Protein AF-0000000072803291 (afdb_homodimer)

pLDDT: mean 77.71, std 17.32, range [33.84, 97.25]

Foldseek 3Di:
DPPPPCPVPDLQFAEEEEAAQDPVVVVVVQVVCVPDPRNHDYHYDQAPVVVVCLCVCHDVNVVHDHGSYYHHDPVRPHCDPQNVLVVCCVPPVVDAAEAEDAPVPPPPVVVRPPSDHPYYYYDDPDPVVVVVVVCVVVVPD/DPPPPPPVPDLQFAEEEEAAQDPVVVVVVQVVCVPDPRNHDYHYDQAPVVVVCLCVCHDVNVVHDHGSYYHHDPVRPHCDPQNVLVVCCVVPVVDAAEAEDAPVPPPPPVVRPPSDRPYYYYDDPDPVVVVVVVCVVVVPD

InterPro domains:
  IPR001789 Signal transduction response regulator, receiver domain [PF00072] (17-134)
  IPR001789 Signal transduction response regulator, receiver domain [PS50110] (15-138)
  IPR001789 Signal transduction response regulator, receiver domain [SM00448] (14-137)
  IPR011006 CheY-like superfamily [SSF52172] (16-138)
  IPR052893 Two-component system response regulator [PTHR44520] (15-137)

Radius of gyration: 22.89 Å; Cα contacts (8 Å, |Δi|>4): 476; chains: 2; bounding box: 35×66×84 Å

Organism: NCBI:txid2691917

Solvent-accessible surface area (backbone atoms only — not comparable to full-atom values): 15539 Å² total; per-residue (Å²): 132,80,72,74,7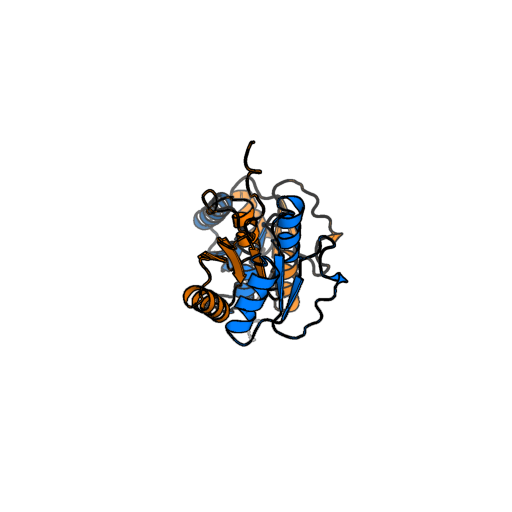7,78,75,72,59,33,54,68,57,43,30,33,33,34,32,45,61,51,66,67,60,47,50,49,53,45,51,38,41,71,73,41,92,56,76,44,46,75,46,77,30,61,38,32,44,51,43,39,28,35,71,64,29,38,80,95,20,53,83,49,69,75,49,48,30,34,42,34,37,68,77,40,79,46,24,26,59,54,44,30,47,45,50,38,48,73,74,38,59,82,42,45,31,35,34,31,25,86,52,91,55,73,70,50,66,84,71,42,48,86,62,66,62,70,38,80,40,62,53,58,92,46,62,65,49,52,52,49,53,53,39,67,75,29,45,64,110,132,82,73,72,78,77,74,70,60,34,53,67,55,43,30,34,34,35,32,44,60,52,66,67,59,47,50,50,53,47,51,38,41,70,72,42,93,57,76,43,48,75,46,77,30,61,37,31,44,52,43,38,28,35,71,64,30,35,82,96,20,53,84,49,69,75,48,50,32,32,43,33,36,67,76,40,80,46,25,25,60,55,44,30,47,48,50,38,48,72,74,38,60,83,42,45,31,34,35,32,25,80,56,90,57,75,69,51,66,83,70,42,53,84,67,64,60,70,37,79,40,61,53,59,93,48,59,64,48,53,54,50,54,53,39,66,75,26,44,63,111

Structure (mmCIF, N/CA/C/O backbone):
data_AF-0000000072803291-model_v1
#
loop_
_entity.id
_entity.type
_entity.pdbx_description
1 polymer 'Response regulator'
#
loop_
_atom_site.group_PDB
_atom_site.id
_atom_site.type_symbol
_atom_site.label_atom_id
_atom_site.label_alt_id
_atom_site.label_comp_id
_atom_site.label_asym_id
_atom_site.label_entity_id
_atom_site.label_seq_id
_atom_site.pdbx_PDB_ins_code
_atom_site.Cartn_x
_atom_site.Cartn_y
_atom_site.Cartn_z
_atom_site.occupancy
_atom_site.B_iso_or_equiv
_atom_site.auth_seq_id
_atom_site.auth_comp_id
_atom_site.auth_asym_id
_atom_site.auth_atom_id
_atom_site.pdbx_PDB_model_num
ATOM 1 N N . MET A 1 1 ? -1.029 -32.25 -43.656 1 33.84 1 MET A N 1
ATOM 2 C CA . MET A 1 1 ? -1.705 -32.594 -42.406 1 33.84 1 MET A CA 1
ATOM 3 C C . MET A 1 1 ? -1.19 -31.75 -41.25 1 33.84 1 MET A C 1
ATOM 5 O O . MET A 1 1 ? -0.04 -31.891 -40.844 1 33.84 1 MET A O 1
ATOM 9 N N . GLU A 1 2 ? -1.422 -30.453 -41.094 1 38.41 2 GLU A N 1
ATOM 10 C CA . GLU A 1 2 ? -0.805 -29.453 -40.25 1 38.41 2 GLU A CA 1
ATOM 11 C C . GLU A 1 2 ? -0.959 -29.812 -38.781 1 38.41 2 GLU A C 1
ATOM 13 O O . GLU A 1 2 ? -2.049 -30.188 -38.312 1 38.41 2 GLU A O 1
ATOM 18 N N . THR A 1 3 ? 0.094 -30.391 -38.125 1 38.56 3 THR A N 1
ATOM 19 C CA . THR A 1 3 ? 0.126 -30.812 -36.75 1 38.56 3 THR A CA 1
ATOM 20 C C . THR A 1 3 ? -0.49 -29.75 -35.844 1 38.56 3 THR A C 1
ATOM 22 O O . THR A 1 3 ? -0.177 -28.562 -35.969 1 38.56 3 THR A O 1
ATOM 25 N N . PRO A 1 4 ? -1.715 -30 -35.375 1 40.59 4 PRO A N 1
ATOM 26 C CA . PRO A 1 4 ? -2.314 -29.016 -34.469 1 40.59 4 PRO A CA 1
ATOM 27 C C . PRO A 1 4 ? -1.303 -28.422 -33.5 1 40.59 4 PRO A C 1
ATOM 29 O O . PRO A 1 4 ? -0.378 -29.109 -33.062 1 40.59 4 PRO A O 1
ATOM 32 N N . ASN A 1 5 ? -0.771 -27.312 -33.688 1 39.78 5 ASN A N 1
ATOM 33 C CA . ASN A 1 5 ? 0.098 -26.547 -32.781 1 39.78 5 ASN A CA 1
ATOM 34 C C . ASN A 1 5 ? -0.232 -26.812 -31.328 1 39.78 5 ASN A C 1
ATOM 36 O O . ASN A 1 5 ? -1.343 -26.516 -30.875 1 39.78 5 ASN A O 1
ATOM 40 N N . SER A 1 6 ? 0.274 -27.938 -30.734 1 37.94 6 SER A N 1
ATOM 41 C CA . SER A 1 6 ? 0.127 -28.531 -29.406 1 37.94 6 SER A CA 1
ATOM 42 C C . SER A 1 6 ? 0.095 -27.469 -28.312 1 37.94 6 SER A C 1
ATOM 44 O O . SER A 1 6 ? 1.143 -26.969 -27.891 1 37.94 6 SER A O 1
ATOM 46 N N . LEU A 1 7 ? -0.549 -26.438 -28.344 1 41.25 7 LEU A N 1
ATOM 47 C CA . LEU A 1 7 ? -0.966 -25.406 -27.406 1 41.25 7 LEU A CA 1
ATOM 48 C C . LEU A 1 7 ? -1.109 -25.953 -26 1 41.25 7 LEU A C 1
ATOM 50 O O . LEU A 1 7 ? -1.571 -25.266 -25.094 1 41.25 7 LEU A O 1
ATOM 54 N N . ASP A 1 8 ? -1.262 -27.234 -25.828 1 42.72 8 ASP A N 1
ATOM 55 C CA . ASP A 1 8 ? -1.577 -28 -24.625 1 42.72 8 ASP A CA 1
ATOM 56 C C . ASP A 1 8 ? -0.465 -27.875 -23.594 1 42.72 8 ASP A C 1
ATOM 58 O O . ASP A 1 8 ? -0.338 -28.719 -22.703 1 42.72 8 ASP A O 1
ATOM 62 N N . SER A 1 9 ? 0.627 -27.266 -23.906 1 46.31 9 SER A N 1
ATOM 63 C CA . SER A 1 9 ? 1.75 -27.312 -22.969 1 46.31 9 SER A CA 1
ATOM 64 C C . SER A 1 9 ? 1.331 -26.844 -21.578 1 46.31 9 SER A C 1
ATOM 66 O O . SER A 1 9 ? 0.577 -25.891 -21.438 1 46.31 9 SER A O 1
ATOM 68 N N . PRO A 1 10 ? 1.426 -27.75 -20.641 1 52.47 10 PRO A N 1
ATOM 69 C CA . PRO A 1 10 ? 1.093 -27.391 -19.266 1 52.47 10 PRO A CA 1
ATOM 70 C C . PRO A 1 10 ? 1.495 -25.969 -18.891 1 52.47 10 PRO A C 1
ATOM 72 O O . PRO A 1 10 ? 2.461 -25.438 -19.438 1 52.47 10 PRO A O 1
ATOM 75 N N . ARG A 1 11 ? 0.553 -25.078 -18.828 1 60.84 11 ARG A N 1
ATOM 76 C CA . ARG A 1 11 ? 0.865 -23.703 -18.469 1 60.84 11 ARG A CA 1
ATOM 77 C C . ARG A 1 11 ? 1.966 -23.641 -17.406 1 60.84 11 ARG A C 1
ATOM 79 O O . ARG A 1 11 ? 1.794 -24.156 -16.297 1 60.84 11 ARG A O 1
ATOM 86 N N . GLU A 1 12 ? 3.18 -23.75 -17.891 1 79.44 12 GLU A N 1
ATOM 87 C CA . GLU A 1 12 ? 4.324 -23.641 -17 1 79.44 12 GLU A CA 1
ATOM 88 C C . GLU A 1 12 ? 4.375 -22.266 -16.328 1 79.44 12 GLU A C 1
ATOM 90 O O . GLU A 1 12 ? 4.051 -21.266 -16.953 1 79.44 12 GLU A O 1
ATOM 95 N N . VAL A 1 13 ? 4.383 -22.406 -15.008 1 88.62 13 VAL A N 1
ATOM 96 C CA . VAL A 1 13 ? 4.566 -21.156 -14.266 1 88.62 13 VAL A CA 1
ATOM 97 C C . VAL A 1 13 ? 6.023 -20.719 -14.359 1 88.62 13 VAL A C 1
ATOM 99 O O . VAL A 1 13 ? 6.895 -21.281 -13.688 1 88.62 13 VAL A O 1
ATOM 102 N N . ASN A 1 14 ? 6.285 -19.812 -15.312 1 92.06 14 ASN A N 1
ATOM 103 C CA . ASN A 1 14 ? 7.637 -19.281 -15.461 1 92.06 14 ASN A CA 1
ATOM 104 C C . ASN A 1 14 ? 7.852 -18.047 -14.602 1 92.06 14 ASN A C 1
ATOM 106 O O . ASN A 1 14 ? 8.945 -17.828 -14.07 1 92.06 14 ASN A O 1
ATOM 110 N N . ASP A 1 15 ? 6.852 -17.25 -14.508 1 95.56 15 ASP A N 1
ATOM 111 C CA . ASP A 1 15 ? 6.918 -16.016 -13.727 1 95.56 15 ASP A CA 1
ATOM 112 C C . ASP A 1 15 ? 5.828 -15.977 -12.664 1 95.56 15 ASP A C 1
ATOM 114 O O . ASP A 1 15 ? 4.637 -15.969 -12.977 1 95.56 15 ASP A O 1
ATOM 118 N N . LEU A 1 16 ? 6.266 -15.992 -11.453 1 95.88 16 LEU A N 1
ATOM 119 C CA . LEU A 1 16 ? 5.363 -15.938 -10.305 1 95.88 16 LEU A CA 1
ATOM 120 C C . LEU A 1 16 ? 5.473 -14.594 -9.594 1 95.88 16 LEU A C 1
ATOM 122 O O . LEU A 1 16 ? 6.559 -14.195 -9.172 1 95.88 16 LEU A O 1
ATOM 126 N N . LEU A 1 17 ? 4.332 -13.906 -9.555 1 95.81 17 LEU A N 1
ATOM 127 C CA . LEU A 1 17 ? 4.293 -12.672 -8.781 1 95.81 17 LEU A CA 1
ATOM 128 C C . LEU A 1 17 ? 3.848 -12.938 -7.348 1 95.81 17 LEU A C 1
ATOM 130 O O . LEU A 1 17 ? 2.785 -13.523 -7.125 1 95.81 17 LEU A O 1
ATOM 134 N N . LEU A 1 18 ? 4.723 -12.617 -6.426 1 95.81 18 LEU A N 1
ATOM 135 C CA . LEU A 1 18 ? 4.445 -12.758 -5.004 1 95.81 18 LEU A CA 1
ATOM 136 C C . LEU A 1 18 ? 4.18 -11.398 -4.363 1 95.81 18 LEU A C 1
ATOM 138 O O . LEU A 1 18 ? 5.078 -10.555 -4.285 1 95.81 18 LEU A O 1
ATOM 142 N N . VAL A 1 19 ? 2.922 -11.156 -3.951 1 90.25 19 VAL A N 1
ATOM 143 C CA . VAL A 1 19 ? 2.561 -9.938 -3.23 1 90.25 19 VAL A CA 1
ATOM 144 C C . VAL A 1 19 ? 2.51 -10.227 -1.731 1 90.25 19 VAL A C 1
ATOM 146 O O . VAL A 1 19 ? 1.538 -10.797 -1.235 1 90.25 19 VAL A O 1
ATOM 149 N N . GLU A 1 20 ? 3.6 -9.852 -1.089 1 88.06 20 GLU A N 1
ATOM 150 C CA . GLU A 1 20 ? 3.893 -10.234 0.289 1 88.06 20 GLU A CA 1
ATOM 151 C C . GLU A 1 20 ? 4.82 -9.219 0.956 1 88.06 20 GLU A C 1
ATOM 153 O O . GLU A 1 20 ? 5.797 -8.773 0.353 1 88.06 20 GLU A O 1
ATOM 158 N N . ASP A 1 21 ? 4.406 -8.766 2.188 1 82.31 21 ASP A N 1
ATOM 159 C CA . ASP A 1 21 ? 5.211 -7.711 2.789 1 82.31 21 ASP A CA 1
ATOM 160 C C . ASP A 1 21 ? 6.102 -8.266 3.902 1 82.31 21 ASP A C 1
ATOM 162 O O . ASP A 1 21 ? 7.02 -7.586 4.363 1 82.31 21 ASP A O 1
ATOM 166 N N . ASN A 1 22 ? 5.898 -9.5 4.379 1 84.19 22 ASN A N 1
ATOM 167 C CA . ASN A 1 22 ? 6.766 -10.102 5.383 1 84.19 22 ASN A CA 1
ATOM 168 C C . ASN A 1 22 ? 8.039 -10.656 4.762 1 84.19 22 ASN A C 1
ATOM 170 O O . ASN A 1 22 ? 7.996 -11.625 3.998 1 84.19 22 ASN A O 1
ATOM 174 N N . PRO A 1 23 ? 9.203 -10.039 5.117 1 89.94 23 PRO A N 1
ATOM 175 C CA . PRO A 1 23 ? 10.453 -10.461 4.48 1 89.94 23 PRO A CA 1
ATOM 176 C C . PRO A 1 23 ? 10.758 -11.938 4.703 1 89.94 23 PRO A C 1
ATOM 178 O O . PRO A 1 23 ? 11.328 -12.594 3.828 1 89.94 23 PRO A O 1
ATOM 181 N N . ALA A 1 24 ? 10.406 -12.398 5.828 1 92 24 ALA A N 1
ATOM 182 C CA . ALA A 1 24 ? 10.656 -13.805 6.105 1 92 24 ALA A CA 1
ATOM 183 C C . ALA A 1 24 ? 9.82 -14.703 5.199 1 92 24 ALA A C 1
ATOM 185 O O . ALA A 1 24 ? 10.312 -15.719 4.699 1 92 24 ALA A O 1
ATOM 186 N N . ASP A 1 25 ? 8.586 -14.359 5.02 1 91.69 25 ASP A N 1
ATOM 187 C CA . ASP A 1 25 ? 7.711 -15.117 4.137 1 91.69 25 ASP A CA 1
ATOM 188 C C . ASP A 1 25 ? 8.195 -15.047 2.691 1 91.69 25 ASP A C 1
ATOM 190 O O . ASP A 1 25 ? 8.156 -16.047 1.97 1 91.69 25 ASP A O 1
ATOM 194 N N . ILE A 1 26 ? 8.656 -13.883 2.273 1 94.62 26 ILE A N 1
ATOM 195 C CA . ILE A 1 26 ? 9.172 -13.695 0.922 1 94.62 26 ILE A CA 1
ATOM 196 C C . ILE A 1 26 ? 10.359 -14.617 0.689 1 94.62 26 ILE A C 1
ATOM 198 O O . ILE A 1 26 ? 10.391 -15.367 -0.292 1 94.62 26 ILE A O 1
ATOM 202 N N . ARG A 1 27 ? 11.266 -14.547 1.575 1 95.12 27 ARG A N 1
ATOM 203 C CA . ARG A 1 27 ? 12.461 -15.375 1.459 1 95.12 27 ARG A CA 1
ATOM 204 C C . ARG A 1 27 ? 12.102 -16.859 1.423 1 95.12 27 ARG A C 1
ATOM 206 O O . ARG A 1 27 ? 12.688 -17.625 0.652 1 95.12 27 ARG A O 1
ATOM 213 N N . PHE A 1 28 ? 11.156 -17.219 2.258 1 95 28 PHE A N 1
ATOM 214 C CA . PHE A 1 28 ? 10.727 -18.609 2.332 1 95 28 PHE A CA 1
ATOM 215 C C . PHE A 1 28 ? 10.188 -19.078 0.986 1 95 28 PHE A C 1
ATOM 217 O O . PHE A 1 28 ? 10.57 -20.141 0.493 1 95 28 PHE A O 1
ATOM 224 N N . VAL A 1 29 ? 9.375 -18.312 0.358 1 95.69 29 VAL A N 1
ATOM 225 C CA . VAL A 1 29 ? 8.781 -18.672 -0.923 1 95.69 29 VAL A CA 1
ATOM 226 C C . VAL A 1 29 ? 9.852 -18.688 -2.008 1 95.69 29 VAL A C 1
ATOM 228 O O . VAL A 1 29 ? 9.922 -19.625 -2.805 1 95.69 29 VAL A O 1
ATOM 231 N N . GLU A 1 30 ? 10.68 -17.703 -2.031 1 96.31 30 GLU A N 1
ATOM 232 C CA . GLU A 1 30 ? 11.742 -17.625 -3.033 1 96.31 30 GLU A CA 1
ATOM 233 C C . GLU A 1 30 ? 12.672 -18.828 -2.943 1 96.31 30 GLU A C 1
ATOM 235 O O . GLU A 1 30 ? 13 -19.453 -3.959 1 96.31 30 GLU A O 1
ATOM 240 N N . GLU A 1 31 ? 13.094 -19.156 -1.74 1 95.62 31 GLU A N 1
ATOM 241 C CA . GLU A 1 31 ? 13.984 -20.297 -1.53 1 95.62 31 GLU A CA 1
ATOM 242 C C . GLU A 1 31 ? 13.305 -21.594 -1.926 1 95.62 31 GLU A C 1
ATOM 244 O O . GLU A 1 31 ? 13.938 -22.484 -2.496 1 95.62 31 GLU A O 1
ATOM 249 N N . THR A 1 32 ? 12.062 -21.75 -1.522 1 95.19 32 THR A N 1
ATOM 250 C CA . THR A 1 32 ? 11.289 -22.938 -1.859 1 95.19 32 THR A CA 1
ATOM 251 C C . THR A 1 32 ? 11.273 -23.156 -3.369 1 95.19 32 THR A C 1
ATOM 253 O O . THR A 1 32 ? 11.555 -24.266 -3.84 1 95.19 32 THR A O 1
ATOM 256 N N . ILE A 1 33 ? 11.07 -22.172 -4.16 1 93.56 33 ILE A N 1
ATOM 257 C CA . ILE A 1 33 ? 10.961 -22.281 -5.609 1 93.56 33 ILE A CA 1
ATOM 258 C C . ILE A 1 33 ? 12.352 -22.5 -6.215 1 93.56 33 ILE A C 1
ATOM 260 O O . ILE A 1 33 ? 12.516 -23.328 -7.109 1 93.56 33 ILE A O 1
ATOM 264 N N . ASP A 1 34 ? 13.312 -21.766 -5.699 1 93.5 34 ASP A N 1
ATOM 265 C CA . ASP A 1 34 ? 14.68 -21.891 -6.191 1 93.5 34 ASP A CA 1
ATOM 266 C C . ASP A 1 34 ? 15.203 -23.328 -6.004 1 93.5 34 ASP A C 1
ATOM 268 O O . ASP A 1 34 ? 15.984 -23.812 -6.82 1 93.5 34 ASP A O 1
ATOM 272 N N . ASN A 1 35 ? 14.766 -23.938 -4.941 1 93.25 35 ASN A N 1
ATOM 273 C CA . ASN A 1 35 ? 15.258 -25.266 -4.605 1 93.25 35 ASN A CA 1
ATOM 274 C C . ASN A 1 35 ? 14.367 -26.359 -5.176 1 93.25 35 ASN A C 1
ATOM 276 O O . ASN A 1 35 ? 14.594 -27.547 -4.93 1 93.25 35 ASN A O 1
ATOM 280 N N . SER A 1 36 ? 13.375 -25.953 -5.844 1 90.62 36 SER A N 1
ATOM 281 C CA . SER A 1 36 ? 12.453 -26.922 -6.434 1 90.62 36 SER A CA 1
ATOM 282 C C . SER A 1 36 ? 12.812 -27.219 -7.887 1 90.62 36 SER A C 1
ATOM 284 O O . SER A 1 36 ? 13.789 -26.672 -8.406 1 90.62 36 SER A O 1
ATOM 286 N N . SER A 1 37 ? 12.078 -28.156 -8.5 1 86.94 37 SER A N 1
ATOM 287 C CA . SER A 1 37 ? 12.273 -28.516 -9.898 1 86.94 37 SER A CA 1
ATOM 288 C C . SER A 1 37 ? 11.516 -27.562 -10.82 1 86.94 37 SER A C 1
ATOM 290 O O . SER A 1 37 ? 11.523 -27.719 -12.039 1 86.94 37 SER A O 1
ATOM 292 N N . LEU A 1 38 ? 10.906 -26.609 -10.172 1 87.06 38 LEU A N 1
ATOM 293 C CA . LEU A 1 38 ? 10.172 -25.625 -10.961 1 87.06 38 LEU A CA 1
ATOM 294 C C . LEU A 1 38 ? 11.117 -24.609 -11.602 1 87.06 38 LEU A C 1
ATOM 296 O O . LEU A 1 38 ? 12.102 -24.203 -10.984 1 87.06 38 LEU A O 1
ATOM 300 N N . ASP A 1 39 ? 10.992 -24.406 -12.883 1 87.81 39 ASP A N 1
ATOM 301 C CA . ASP A 1 39 ? 11.727 -23.359 -13.578 1 87.81 39 ASP A CA 1
ATOM 302 C C . ASP A 1 39 ? 10.945 -22.047 -13.562 1 87.81 39 ASP A C 1
ATOM 304 O O . ASP A 1 39 ? 10.453 -21.594 -14.602 1 87.81 39 ASP A O 1
ATOM 308 N N . ALA A 1 40 ? 10.797 -21.531 -12.32 1 92.75 40 ALA A N 1
ATOM 309 C CA . ALA A 1 40 ? 9.992 -20.328 -12.156 1 92.75 40 ALA A CA 1
ATOM 310 C C . ALA A 1 40 ? 10.797 -19.219 -11.484 1 92.75 40 ALA A C 1
ATOM 312 O O . ALA A 1 40 ? 11.609 -19.484 -10.594 1 92.75 40 ALA A O 1
ATOM 313 N N . THR A 1 41 ? 10.672 -18.031 -11.945 1 95.44 41 THR A N 1
ATOM 314 C CA . THR A 1 41 ? 11.242 -16.844 -11.328 1 95.44 41 THR A CA 1
ATOM 315 C C . THR A 1 41 ? 10.211 -16.156 -10.445 1 95.44 41 THR A C 1
ATOM 317 O O . THR A 1 41 ? 9.086 -15.891 -10.883 1 95.44 41 THR A O 1
ATOM 320 N N . VAL A 1 42 ? 10.633 -15.914 -9.188 1 97.19 42 VAL A N 1
ATOM 321 C CA . VAL A 1 42 ? 9.734 -15.227 -8.266 1 97.19 42 VAL A CA 1
ATOM 322 C C . VAL A 1 42 ? 9.992 -13.727 -8.305 1 97.19 42 VAL A C 1
ATOM 324 O O . VAL A 1 42 ? 11.141 -13.281 -8.172 1 97.19 42 VAL A O 1
ATOM 327 N N . HIS A 1 43 ? 8.922 -13 -8.586 1 97.06 43 HIS A N 1
ATOM 328 C CA . HIS A 1 43 ? 8.93 -11.547 -8.508 1 97.06 43 HIS A CA 1
ATOM 329 C C . HIS A 1 43 ? 8.156 -11.062 -7.281 1 97.06 43 HIS A C 1
ATOM 331 O O . HIS A 1 43 ? 6.922 -11.117 -7.262 1 97.06 43 HIS A O 1
ATOM 337 N N . SER A 1 44 ? 8.891 -10.586 -6.293 1 96 44 SER A N 1
ATOM 338 C CA . SER A 1 44 ? 8.25 -10.227 -5.035 1 96 44 SER A CA 1
ATOM 339 C C . SER A 1 44 ? 8.023 -8.719 -4.938 1 96 44 SER A C 1
ATOM 341 O O . SER A 1 44 ? 8.906 -7.934 -5.305 1 96 44 SER A O 1
ATOM 343 N N . VAL A 1 45 ? 6.805 -8.352 -4.551 1 88.25 45 VAL A N 1
ATOM 344 C CA . VAL A 1 45 ? 6.48 -6.973 -4.211 1 88.25 45 VAL A CA 1
ATOM 345 C C . VAL A 1 45 ? 5.852 -6.914 -2.822 1 88.25 45 VAL A C 1
ATOM 347 O O . VAL A 1 45 ? 5.203 -7.867 -2.385 1 88.25 45 VAL A O 1
ATOM 350 N N . SER A 1 46 ? 5.953 -5.758 -2.172 1 84.12 46 SER A N 1
ATOM 351 C CA . SER A 1 46 ? 5.598 -5.727 -0.757 1 84.12 46 S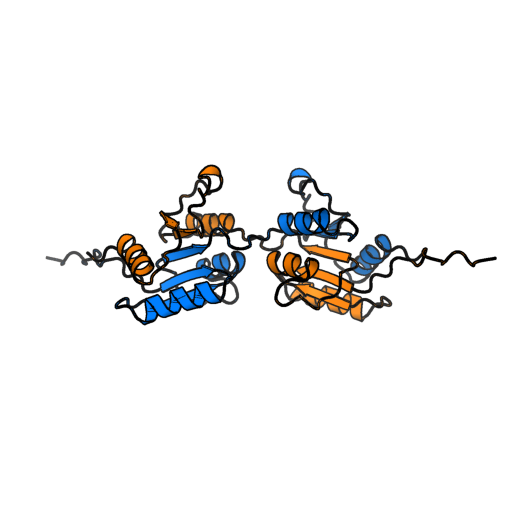ER A CA 1
ATOM 352 C C . SER A 1 46 ? 4.379 -4.848 -0.514 1 84.12 46 SER A C 1
ATOM 354 O O . SER A 1 46 ? 4.016 -4.582 0.634 1 84.12 46 SER A O 1
ATOM 356 N N . THR A 1 47 ? 3.732 -4.375 -1.604 1 77.5 47 THR A N 1
ATOM 357 C CA . THR A 1 47 ? 2.512 -3.584 -1.493 1 77.5 47 THR A CA 1
ATOM 358 C C . THR A 1 47 ? 1.522 -3.959 -2.594 1 77.5 47 THR A C 1
ATOM 360 O O . THR A 1 47 ? 1.924 -4.406 -3.67 1 77.5 47 THR A O 1
ATOM 363 N N . SER A 1 48 ? 0.265 -3.721 -2.232 1 80 48 SER A N 1
ATOM 364 C CA . SER A 1 48 ? -0.764 -3.963 -3.24 1 80 48 SER A CA 1
ATOM 365 C C . SER A 1 48 ? -0.59 -3.039 -4.441 1 80 48 SER A C 1
ATOM 367 O O . SER A 1 48 ? -0.823 -3.443 -5.582 1 80 48 SER A O 1
ATOM 369 N N . ALA A 1 49 ? -0.156 -1.853 -4.195 1 75.81 49 ALA A N 1
ATOM 370 C CA . ALA A 1 49 ? 0.069 -0.901 -5.281 1 75.81 49 ALA A CA 1
ATOM 371 C C . ALA A 1 49 ? 1.149 -1.402 -6.234 1 75.81 49 ALA A C 1
ATOM 373 O O . ALA A 1 49 ? 0.989 -1.334 -7.453 1 75.81 49 ALA A O 1
ATOM 374 N N . ALA A 1 50 ? 2.197 -1.898 -5.637 1 81 50 ALA A N 1
ATOM 375 C CA . ALA A 1 50 ? 3.271 -2.447 -6.461 1 81 50 ALA A CA 1
ATOM 376 C C . ALA A 1 50 ? 2.797 -3.676 -7.234 1 81 50 ALA A C 1
ATOM 378 O O . ALA A 1 50 ? 3.219 -3.902 -8.367 1 81 50 ALA A O 1
ATOM 379 N N . GLY A 1 51 ? 1.935 -4.484 -6.621 1 86.5 51 GLY A N 1
ATOM 380 C CA . GLY A 1 51 ? 1.345 -5.621 -7.312 1 86.5 51 GLY A CA 1
ATOM 381 C C . GLY A 1 51 ? 0.549 -5.223 -8.539 1 86.5 51 GLY A C 1
ATOM 382 O O . GLY A 1 51 ? 0.695 -5.828 -9.602 1 86.5 51 GLY A O 1
ATOM 383 N N . VAL A 1 52 ? -0.198 -4.207 -8.359 1 82.25 52 VAL A N 1
ATOM 384 C CA . VAL A 1 52 ? -1.011 -3.719 -9.469 1 82.25 52 VAL A CA 1
ATOM 385 C C . VAL A 1 52 ? -0.107 -3.145 -10.555 1 82.25 52 VAL A C 1
ATOM 387 O O . VAL A 1 52 ? -0.301 -3.42 -11.742 1 82.25 52 VAL A O 1
ATOM 390 N N . ASP A 1 53 ? 0.852 -2.354 -10.133 1 83.56 53 ASP A N 1
ATOM 391 C CA . ASP A 1 53 ? 1.776 -1.77 -11.102 1 83.56 53 ASP A CA 1
ATOM 392 C C . ASP A 1 53 ? 2.535 -2.855 -11.859 1 83.56 53 ASP A C 1
ATOM 394 O O . ASP A 1 53 ? 2.779 -2.725 -13.062 1 83.56 53 ASP A O 1
ATOM 398 N N . PHE A 1 54 ? 2.934 -3.889 -11.203 1 90.38 54 PHE A N 1
ATOM 399 C CA . PHE A 1 54 ? 3.65 -4.992 -11.828 1 90.38 54 PHE A CA 1
ATOM 400 C C . PHE A 1 54 ? 2.791 -5.656 -12.898 1 90.38 54 PHE A C 1
ATOM 402 O O . PHE A 1 54 ? 3.236 -5.836 -14.039 1 90.38 54 PHE A O 1
ATOM 409 N N . VAL A 1 55 ? 1.567 -5.953 -12.555 1 87.81 55 VAL A N 1
ATOM 410 C CA . VAL A 1 55 ? 0.669 -6.66 -13.469 1 87.81 55 VAL A CA 1
ATOM 411 C C . VAL A 1 55 ? 0.331 -5.766 -14.656 1 87.81 55 VAL A C 1
ATOM 413 O O . VAL A 1 55 ? 0.203 -6.25 -15.781 1 87.81 55 VAL A O 1
ATOM 416 N N . ARG A 1 56 ? 0.279 -4.5 -14.375 1 85.31 56 ARG A N 1
ATOM 417 C CA . ARG A 1 56 ? -0.08 -3.559 -15.43 1 85.31 56 ARG A CA 1
ATOM 418 C C . ARG A 1 56 ? 1.159 -3.072 -16.172 1 85.31 56 ARG A C 1
ATOM 420 O O . ARG A 1 56 ? 1.053 -2.295 -17.125 1 85.31 56 ARG A O 1
ATOM 427 N N . GLN A 1 57 ? 2.254 -3.572 -15.664 1 88.81 57 GLN A N 1
ATOM 428 C CA . GLN A 1 57 ? 3.525 -3.17 -16.266 1 88.81 57 GLN A CA 1
ATOM 429 C C . GLN A 1 57 ? 3.633 -1.651 -16.359 1 88.81 57 GLN A C 1
ATOM 431 O O . GLN A 1 57 ? 3.928 -1.108 -17.422 1 88.81 57 GLN A O 1
ATOM 436 N N . ARG A 1 58 ? 3.381 -1.035 -15.266 1 81.69 58 ARG A N 1
ATOM 437 C CA . ARG A 1 58 ? 3.438 0.419 -15.156 1 81.69 58 ARG A CA 1
ATOM 438 C C . ARG A 1 58 ? 4.586 0.857 -14.25 1 81.69 58 ARG A C 1
ATOM 440 O O . ARG A 1 58 ? 5.051 0.085 -13.414 1 81.69 58 ARG A O 1
ATOM 447 N N . GLY A 1 59 ? 5.043 2.146 -14.453 1 78.56 59 GLY A N 1
ATOM 448 C CA . GLY A 1 59 ? 6.098 2.701 -13.625 1 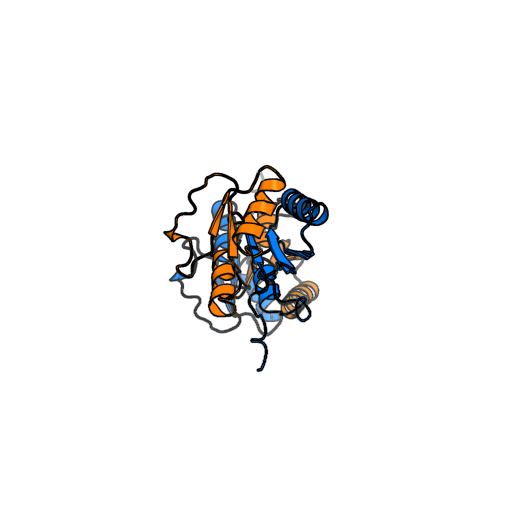78.56 59 GLY A CA 1
ATOM 449 C C . GLY A 1 59 ? 7.402 1.933 -13.719 1 78.56 59 GLY A C 1
ATOM 450 O O . GLY A 1 59 ? 7.91 1.7 -14.82 1 78.56 59 GLY A O 1
ATOM 451 N N . GLU A 1 60 ? 7.906 1.541 -12.539 1 84.56 60 GLU A N 1
ATOM 452 C CA . GLU A 1 60 ? 9.188 0.839 -12.484 1 84.56 60 GLU A CA 1
ATOM 453 C C . GLU A 1 60 ? 9.055 -0.583 -13.023 1 84.56 60 GLU A C 1
ATOM 455 O O . GLU A 1 60 ? 10.062 -1.269 -13.227 1 84.56 60 GLU A O 1
ATOM 460 N N . TYR A 1 61 ? 7.785 -0.973 -13.312 1 91 61 TYR A N 1
ATOM 461 C CA . TYR A 1 61 ? 7.559 -2.342 -13.766 1 91 61 TYR A CA 1
ATOM 462 C C . TYR A 1 61 ? 7.223 -2.379 -15.25 1 91 61 TYR A C 1
ATOM 464 O O . TYR A 1 61 ? 6.633 -3.346 -15.734 1 91 61 TYR A O 1
ATOM 472 N N . GLN A 1 62 ? 7.578 -1.354 -15.984 1 91 62 GLN A N 1
ATOM 473 C CA . GLN A 1 62 ? 7.25 -1.241 -17.406 1 91 62 GLN A CA 1
ATOM 474 C C . GLN A 1 62 ? 7.824 -2.416 -18.188 1 91 62 GLN A C 1
ATOM 476 O O . GLN A 1 62 ? 7.203 -2.889 -19.141 1 91 62 GLN A O 1
ATOM 481 N N . ASP A 1 63 ? 8.969 -2.926 -17.781 1 93.94 63 ASP A N 1
ATOM 482 C CA . ASP A 1 63 ? 9.625 -4.012 -18.5 1 93.94 63 ASP A CA 1
ATOM 483 C C . ASP A 1 63 ? 9.414 -5.348 -17.797 1 93.94 63 ASP A C 1
ATOM 485 O O . ASP A 1 63 ? 10.062 -6.344 -18.141 1 93.94 63 ASP A O 1
ATOM 489 N N . ALA A 1 64 ? 8.562 -5.387 -16.781 1 93.94 64 ALA A N 1
ATOM 490 C CA . ALA A 1 64 ? 8.305 -6.621 -16.047 1 93.94 64 ALA A CA 1
ATOM 491 C C . ALA A 1 64 ? 7.574 -7.637 -16.906 1 93.94 64 ALA A C 1
ATOM 493 O O . ALA A 1 64 ? 6.805 -7.266 -17.797 1 93.94 64 ALA A O 1
ATOM 494 N N . PRO A 1 65 ? 7.824 -8.906 -16.719 1 94.25 65 PRO A N 1
ATOM 495 C CA . PRO A 1 65 ? 7.047 -9.922 -17.422 1 94.25 65 PRO A CA 1
ATOM 496 C C . PRO A 1 65 ? 5.617 -10.047 -16.891 1 94.25 65 PRO A C 1
ATOM 498 O O . PRO A 1 65 ? 5.344 -9.672 -15.75 1 94.25 65 PRO A O 1
ATOM 501 N N . GLU A 1 66 ? 4.797 -10.539 -17.781 1 91.44 66 GLU A N 1
ATOM 502 C CA . GLU A 1 66 ? 3.471 -10.906 -17.297 1 91.44 66 GLU A CA 1
ATOM 503 C C . GLU A 1 66 ? 3.533 -12.156 -16.406 1 91.44 66 GLU A C 1
ATOM 505 O O . GLU A 1 66 ? 4.078 -13.18 -16.812 1 91.44 66 GLU A O 1
ATOM 510 N N . PRO A 1 67 ? 2.992 -11.992 -15.227 1 93.62 67 PRO A N 1
ATOM 511 C CA . PRO A 1 67 ? 3.043 -13.195 -14.383 1 93.62 67 PRO A CA 1
ATOM 512 C C . PRO A 1 67 ? 2.135 -14.312 -14.898 1 93.62 67 PRO A C 1
ATOM 514 O O . PRO A 1 67 ? 1.066 -14.039 -15.453 1 93.62 67 PRO A O 1
ATOM 517 N N . ASP A 1 68 ? 2.611 -15.555 -14.648 1 91.56 68 ASP A N 1
ATOM 518 C CA . ASP A 1 68 ? 1.796 -16.734 -14.938 1 91.56 68 ASP A CA 1
ATOM 519 C C . ASP A 1 68 ? 0.893 -17.078 -13.758 1 91.56 68 ASP A C 1
ATOM 521 O O . ASP A 1 68 ? -0.109 -17.766 -13.914 1 91.56 68 ASP A O 1
ATOM 525 N N . LEU A 1 69 ? 1.276 -16.594 -12.641 1 91.88 69 LEU A N 1
ATOM 526 C CA . LEU A 1 69 ? 0.597 -16.844 -11.375 1 91.88 69 LEU A CA 1
ATOM 527 C C . LEU A 1 69 ? 0.866 -15.734 -10.367 1 91.88 69 LEU A C 1
ATOM 529 O O . LEU A 1 69 ? 1.981 -15.211 -10.297 1 91.88 69 LEU A O 1
ATOM 533 N N . VAL A 1 70 ? -0.222 -15.438 -9.648 1 92.19 70 VAL A N 1
ATOM 534 C CA . VAL A 1 70 ? -0.061 -14.453 -8.578 1 92.19 70 VAL A CA 1
ATOM 535 C C . VAL A 1 70 ? -0.376 -15.094 -7.23 1 92.19 70 VAL A C 1
ATOM 537 O O . VAL A 1 70 ? -1.437 -15.695 -7.055 1 92.19 70 VAL A O 1
ATOM 540 N N . PHE A 1 71 ? 0.625 -15.047 -6.32 1 92.5 71 PHE A N 1
ATOM 541 C CA . PHE A 1 71 ? 0.396 -15.297 -4.902 1 92.5 71 PHE A CA 1
ATOM 542 C C . PHE A 1 71 ? 0.135 -14 -4.156 1 92.5 71 PHE A C 1
ATOM 544 O O . PHE A 1 71 ? 0.963 -13.086 -4.184 1 92.5 71 PHE A O 1
ATOM 551 N N . LEU A 1 72 ? -1.034 -13.922 -3.605 1 87.94 72 LEU A N 1
ATOM 552 C CA . LEU A 1 72 ? -1.421 -12.711 -2.889 1 87.94 72 LEU A CA 1
ATOM 553 C C . LEU A 1 72 ? -1.651 -13.008 -1.41 1 87.94 72 LEU A C 1
ATOM 555 O O . LEU A 1 72 ? -2.535 -13.789 -1.059 1 87.94 72 LEU A O 1
ATOM 559 N N . ASP A 1 73 ? -0.878 -12.336 -0.544 1 85.75 73 ASP A N 1
ATOM 560 C CA . ASP A 1 73 ? -1.121 -12.422 0.893 1 85.75 73 ASP A CA 1
ATOM 561 C C . ASP A 1 73 ? -2.332 -11.586 1.295 1 85.75 73 ASP A C 1
ATOM 563 O O . ASP A 1 73 ? -2.32 -10.359 1.159 1 85.75 73 ASP A O 1
ATOM 567 N N . TRP A 1 74 ? -3.297 -12.234 1.816 1 73.88 74 TRP A N 1
ATOM 568 C CA . TRP A 1 74 ? -4.539 -11.57 2.195 1 73.88 74 TRP A CA 1
ATOM 569 C C . TRP A 1 74 ? -4.309 -10.617 3.369 1 73.88 74 TRP A C 1
ATOM 571 O O . TRP A 1 74 ? -5.004 -9.609 3.502 1 73.88 74 TRP A O 1
ATOM 581 N N . ASN A 1 75 ? -3.396 -11.016 4.164 1 69.31 75 ASN A N 1
ATOM 582 C CA . ASN A 1 75 ? -3.109 -10.203 5.336 1 69.31 75 ASN A CA 1
ATOM 583 C C . ASN A 1 75 ? -2.137 -9.07 5.008 1 69.31 75 ASN A C 1
ATOM 585 O O . ASN A 1 75 ? -1.542 -8.477 5.91 1 69.31 75 ASN A O 1
ATOM 589 N N . LEU A 1 76 ? -1.985 -8.93 3.777 1 67.06 76 LEU A N 1
ATOM 590 C CA . LEU A 1 76 ? -1.118 -7.832 3.363 1 67.06 76 LEU A CA 1
ATOM 591 C C . LEU A 1 76 ? -1.589 -6.512 3.963 1 67.06 76 LEU A C 1
ATOM 593 O O . LEU A 1 76 ? -2.787 -6.223 3.979 1 67.06 76 LEU A O 1
ATOM 597 N N . ARG A 1 77 ? -0.823 -6.02 4.852 1 55.75 77 ARG A N 1
ATOM 598 C CA . ARG A 1 77 ? -1.138 -4.719 5.434 1 55.75 77 ARG A CA 1
ATOM 599 C C . ARG A 1 77 ? -1.665 -3.756 4.375 1 55.75 77 ARG A C 1
ATOM 601 O O . ARG A 1 77 ? -0.997 -3.506 3.369 1 55.75 77 ARG A O 1
ATOM 608 N N . GLN A 1 78 ? -3.047 -3.881 4.035 1 53.19 78 GLN A N 1
ATOM 609 C CA . GLN A 1 78 ? -3.822 -3.16 3.031 1 53.19 78 GLN A CA 1
ATOM 610 C C . GLN A 1 78 ? -4.016 -1.7 3.428 1 53.19 78 GLN A C 1
ATOM 612 O O . GLN A 1 78 ? -4.887 -1.381 4.238 1 53.19 78 GLN A O 1
ATOM 617 N N . THR A 1 79 ? -3.049 -0.952 3.508 1 54.81 79 THR A N 1
ATOM 618 C CA . THR A 1 79 ? -3.389 0.336 4.102 1 54.81 79 THR A CA 1
ATOM 619 C C . THR A 1 79 ? -3.902 1.304 3.039 1 54.81 79 THR A C 1
ATOM 621 O O . THR A 1 79 ? -3.279 1.465 1.986 1 54.81 79 THR A O 1
ATOM 624 N N . THR A 1 80 ? -5.336 1.346 2.893 1 61.84 80 THR A N 1
ATOM 625 C CA . THR A 1 80 ? -5.957 2.412 2.115 1 61.84 80 THR A CA 1
ATOM 626 C C . THR A 1 80 ? -5.867 3.744 2.854 1 61.84 80 THR A C 1
ATOM 628 O O . THR A 1 80 ? -5.453 3.789 4.012 1 61.84 80 THR A O 1
ATOM 631 N N . GLY A 1 81 ? -6.039 4.809 2.041 1 65.06 81 GLY A N 1
ATOM 632 C CA . GLY A 1 81 ? -6.18 6.098 2.703 1 65.06 81 GLY A CA 1
ATOM 633 C C . GLY A 1 81 ? -7.141 6.062 3.879 1 65.06 81 GLY A C 1
ATOM 634 O O . GLY A 1 81 ? -6.883 6.68 4.914 1 65.06 81 GLY A O 1
ATOM 635 N N . ARG A 1 82 ? -8.141 5.273 3.678 1 64.94 82 ARG A N 1
ATOM 636 C CA . ARG A 1 82 ? -9.117 5.113 4.754 1 64.94 82 ARG A CA 1
ATOM 637 C C . ARG A 1 82 ? -8.477 4.465 5.977 1 64.94 82 ARG A C 1
ATOM 639 O O . ARG A 1 82 ? -8.781 4.832 7.113 1 64.94 82 ARG A O 1
ATOM 646 N N . GLU A 1 83 ? -7.656 3.572 5.727 1 64.19 83 GLU A N 1
ATOM 647 C CA . GLU A 1 83 ? -6.988 2.898 6.836 1 64.19 83 GLU A CA 1
ATOM 648 C C . GLU A 1 83 ? -5.996 3.828 7.531 1 64.19 83 GLU A C 1
ATOM 650 O O . GLU A 1 83 ? -5.82 3.758 8.75 1 64.19 83 GLU A O 1
ATOM 655 N N . VAL A 1 84 ? -5.438 4.629 6.738 1 72 84 VAL A N 1
ATOM 656 C CA . VAL A 1 84 ? -4.562 5.633 7.336 1 72 84 VAL A CA 1
ATOM 657 C C . VAL A 1 84 ? -5.371 6.531 8.273 1 72 84 VAL A C 1
ATOM 659 O O . VAL A 1 84 ? -4.965 6.773 9.414 1 72 84 VAL A O 1
ATOM 662 N N . LEU A 1 85 ? -6.457 6.992 7.762 1 75.62 85 LEU A N 1
ATOM 663 C CA . LEU A 1 85 ? -7.332 7.848 8.555 1 75.62 85 LEU A CA 1
ATOM 664 C C . LEU A 1 85 ? -7.777 7.137 9.828 1 75.62 85 LEU A C 1
ATOM 666 O O . LEU A 1 85 ? -7.723 7.715 10.914 1 75.62 85 LEU A O 1
ATOM 670 N N . THR A 1 86 ? -8.133 5.949 9.656 1 70.25 86 THR A N 1
ATOM 671 C CA . THR A 1 86 ? -8.625 5.168 10.789 1 70.25 86 THR A CA 1
ATOM 672 C C . THR A 1 86 ? -7.52 4.961 11.82 1 70.25 86 THR A C 1
ATOM 674 O O . THR A 1 86 ? -7.75 5.121 13.023 1 70.25 86 THR A O 1
ATOM 677 N N . ALA A 1 87 ? -6.387 4.594 11.32 1 70.81 87 ALA A N 1
ATOM 678 C CA . ALA A 1 87 ? -5.262 4.352 12.219 1 70.81 87 ALA A CA 1
ATOM 679 C C . ALA A 1 87 ? -4.93 5.602 13.031 1 70.81 87 ALA A C 1
ATOM 681 O O . ALA A 1 87 ? -4.699 5.52 14.242 1 70.81 87 ALA A O 1
ATOM 682 N N . ILE A 1 88 ? -4.945 6.668 12.391 1 78.12 88 ILE A N 1
ATOM 683 C CA . ILE A 1 88 ? -4.594 7.918 13.055 1 78.12 88 ILE A CA 1
ATOM 684 C C . ILE A 1 88 ? -5.691 8.312 14.039 1 78.12 88 ILE A C 1
ATOM 686 O O . ILE A 1 88 ? -5.41 8.648 15.188 1 78.12 88 ILE A O 1
ATOM 690 N N . LYS A 1 89 ? -6.844 8.242 13.617 1 77.88 89 LYS A N 1
ATOM 691 C CA . LYS A 1 89 ? -7.949 8.711 14.445 1 77.88 89 LYS A CA 1
ATOM 692 C C . LYS A 1 89 ? -8.195 7.785 15.633 1 77.88 89 LYS A C 1
ATOM 694 O O . LYS A 1 89 ? -8.602 8.227 16.703 1 77.88 89 LYS A O 1
ATOM 699 N N . GLU A 1 90 ? -7.914 6.566 15.406 1 73.38 90 GLU A N 1
ATOM 700 C CA . GLU A 1 90 ? -8.117 5.609 16.484 1 73.38 90 GLU A CA 1
ATOM 701 C C . GLU A 1 90 ? -7 5.695 17.531 1 73.38 90 GLU A C 1
ATOM 703 O O . GLU A 1 90 ? -7.246 5.547 18.719 1 73.38 90 GLU A O 1
ATOM 708 N N . GLU A 1 91 ? -5.887 5.969 17.062 1 77.38 91 GLU A N 1
ATOM 709 C CA . GLU A 1 91 ? -4.75 5.867 17.969 1 77.38 91 GLU A CA 1
ATOM 710 C C . GLU A 1 91 ? -4.16 7.242 18.281 1 77.38 91 GLU A C 1
ATOM 712 O O . GLU A 1 91 ? -3.482 7.422 19.281 1 77.38 91 GLU A O 1
ATOM 717 N N . HIS A 1 92 ? -4.316 8.172 17.359 1 81.62 92 HIS A N 1
ATOM 718 C CA . HIS A 1 92 ? -3.734 9.5 17.469 1 81.62 92 HIS A CA 1
ATOM 719 C C . HIS A 1 92 ? -4.734 10.578 17.062 1 81.62 92 HIS A C 1
ATOM 721 O O . HIS A 1 92 ? -4.41 11.461 16.266 1 81.62 92 HIS A O 1
ATOM 727 N N . ALA A 1 93 ? -5.836 10.539 17.703 1 77.81 93 ALA A N 1
ATOM 728 C CA . ALA A 1 93 ? -6.957 11.391 17.312 1 77.81 93 ALA A CA 1
ATOM 729 C C . ALA A 1 93 ? -6.574 12.867 17.375 1 77.81 93 ALA A C 1
ATOM 731 O O . ALA A 1 93 ? -7.199 13.711 16.734 1 77.81 93 ALA A O 1
ATOM 732 N N . HIS A 1 94 ? -5.574 13.164 18.094 1 82.75 94 HIS A N 1
ATOM 733 C CA . HIS A 1 94 ? -5.195 14.555 18.266 1 82.75 94 HI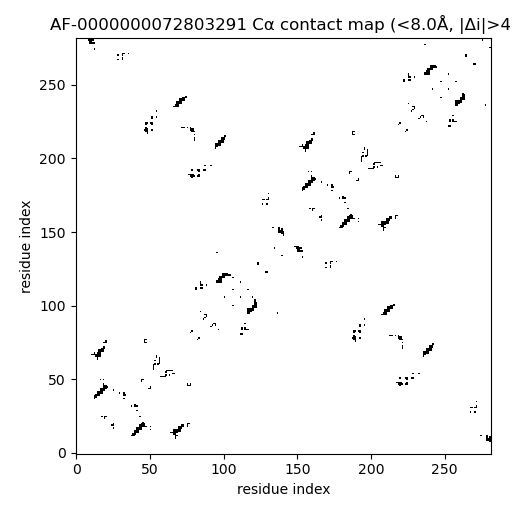S A CA 1
ATOM 734 C C . HIS A 1 94 ? -4.406 15.078 17.078 1 82.75 94 HIS A C 1
ATOM 736 O O . HIS A 1 94 ? -4.227 16.281 16.922 1 82.75 94 HIS A O 1
ATOM 742 N N . ILE A 1 95 ? -3.928 14.203 16.281 1 86.19 95 ILE A N 1
ATOM 743 C CA . ILE A 1 95 ? -3.156 14.633 15.117 1 86.19 95 ILE A CA 1
ATOM 744 C C . ILE A 1 95 ? -4.105 15.055 14 1 86.19 95 ILE A C 1
ATOM 746 O O . ILE A 1 95 ? -4.887 14.242 13.5 1 86.19 95 ILE A O 1
ATOM 750 N N . PRO A 1 96 ? -4.043 16.297 13.656 1 88.75 96 PRO A N 1
ATOM 751 C CA . PRO A 1 96 ? -4.875 16.719 12.531 1 88.75 96 PRO A CA 1
ATOM 752 C C . PRO A 1 96 ? -4.465 16.078 11.219 1 88.75 96 PRO A C 1
ATOM 754 O O . PRO A 1 96 ? -3.273 15.875 10.961 1 88.75 96 PRO A O 1
ATOM 757 N N . ILE A 1 97 ? -5.516 15.734 10.461 1 88.25 97 ILE A N 1
ATOM 758 C CA . ILE A 1 97 ? -5.297 15.18 9.133 1 88.25 97 ILE A CA 1
ATOM 759 C C . ILE A 1 97 ? -5.984 16.047 8.086 1 88.25 97 ILE A C 1
ATOM 761 O O . ILE A 1 97 ? -7.168 16.391 8.227 1 88.25 97 ILE A O 1
ATOM 765 N N . VAL A 1 98 ? -5.234 16.453 7.113 1 88.56 98 VAL A N 1
ATOM 766 C CA . VAL A 1 98 ? -5.785 17.172 5.965 1 88.56 98 VAL A CA 1
ATOM 767 C C . VAL A 1 98 ? -5.734 16.281 4.73 1 88.56 98 VAL A C 1
ATOM 769 O O . VAL A 1 98 ? -4.66 15.836 4.32 1 88.56 98 VAL A O 1
ATOM 772 N N . ILE A 1 99 ? -6.844 16.047 4.207 1 86.75 99 ILE A N 1
ATOM 773 C CA . ILE A 1 99 ? -6.93 15.297 2.957 1 86.75 99 ILE A CA 1
ATOM 774 C C . ILE A 1 99 ? -6.773 16.25 1.773 1 86.75 99 ILE A C 1
ATOM 776 O O . ILE A 1 99 ? -7.469 17.266 1.688 1 86.75 99 ILE A O 1
ATOM 780 N N . LEU A 1 100 ? -5.785 15.883 0.957 1 88.44 100 LEU A N 1
ATOM 781 C CA . LEU A 1 100 ? -5.539 16.688 -0.231 1 88.44 100 LEU A CA 1
ATOM 782 C C . LEU A 1 100 ? -6.047 15.992 -1.484 1 88.44 100 LEU A C 1
ATOM 784 O O . LEU A 1 100 ? -5.773 14.805 -1.69 1 88.44 100 LEU A O 1
ATOM 788 N N . THR A 1 101 ? -6.812 16.734 -2.367 1 80.44 101 THR A N 1
ATOM 789 C CA . THR A 1 101 ? -7.367 16.172 -3.592 1 80.44 101 THR A CA 1
ATOM 790 C C . THR A 1 101 ? -6.887 16.953 -4.812 1 80.44 101 THR A C 1
ATOM 792 O O . THR A 1 101 ? -6.543 18.125 -4.703 1 80.44 101 THR A O 1
ATOM 795 N N . GLY A 1 102 ? -6.504 16.234 -5.934 1 74.81 102 GLY A N 1
ATOM 796 C CA . GLY A 1 102 ? -6.141 16.922 -7.168 1 74.81 102 GLY A CA 1
ATOM 797 C C . GLY A 1 102 ? -7.258 17.781 -7.723 1 74.81 102 GLY A C 1
ATOM 798 O O . GLY A 1 102 ? -7.008 18.859 -8.258 1 74.81 102 GLY A O 1
ATOM 799 N N . SER A 1 103 ? -8.344 17.094 -8.156 1 66.94 103 SER A N 1
ATOM 800 C CA . SER A 1 103 ? -9.469 17.828 -8.703 1 66.94 103 SER A CA 1
ATOM 801 C C . SER A 1 103 ? -10.539 18.094 -7.645 1 66.94 103 SER A C 1
ATOM 803 O O . SER A 1 103 ? -10.516 17.469 -6.578 1 66.94 103 SER A O 1
ATOM 805 N N . LYS A 1 104 ? -11.156 19.328 -7.824 1 57.22 104 LYS A N 1
ATOM 806 C CA . LYS A 1 104 ? -12.273 19.609 -6.922 1 57.22 104 LYS A CA 1
ATOM 807 C C . LYS A 1 104 ? -13.078 18.344 -6.645 1 57.22 104 LYS A C 1
ATOM 809 O O . LYS A 1 104 ? -14.125 18.109 -7.25 1 57.22 104 LYS A O 1
ATOM 814 N N . VAL A 1 105 ? -12.484 17.344 -6.703 1 53.44 105 VAL A N 1
ATOM 815 C CA . VAL A 1 105 ? -13.227 16.109 -6.527 1 53.44 105 VAL A CA 1
ATOM 816 C C . VAL A 1 105 ? -13.828 16.047 -5.125 1 53.44 105 VAL A C 1
ATOM 818 O O . VAL A 1 105 ? -13.133 16.297 -4.137 1 53.44 105 VAL A O 1
ATOM 821 N N . LYS A 1 106 ? -15.094 16.109 -5.23 1 53.34 106 LYS A N 1
ATOM 822 C CA . LYS A 1 106 ? -15.953 15.953 -4.062 1 53.34 106 LYS A CA 1
ATOM 823 C C . LYS A 1 106 ? -15.656 14.641 -3.34 1 53.34 106 LYS A C 1
ATOM 825 O O . LYS A 1 106 ? -15.898 13.555 -3.883 1 53.34 106 LYS A O 1
ATOM 830 N N . VAL A 1 107 ? -14.5 14.594 -2.723 1 54.44 107 VAL A N 1
ATOM 831 C CA . VAL A 1 107 ? -14.445 13.414 -1.869 1 54.44 107 VAL A CA 1
ATOM 832 C C . VAL A 1 107 ? -15.828 13.156 -1.262 1 54.44 107 VAL A C 1
ATOM 834 O O . VAL A 1 107 ? -16.391 14.031 -0.604 1 54.44 107 VAL A O 1
ATOM 837 N N . GLU A 1 108 ? -16.469 12.25 -1.845 1 52.34 108 GLU A N 1
ATOM 838 C CA . GLU A 1 108 ? -17.781 11.945 -1.256 1 52.34 108 GLU A CA 1
ATOM 839 C C . GLU A 1 108 ? -17.656 11.656 0.237 1 52.34 108 GLU A C 1
ATOM 841 O O . GLU A 1 108 ? -16.844 10.82 0.646 1 52.34 108 GLU A O 1
ATOM 846 N N . PRO A 1 109 ? -18.172 12.562 0.92 1 53.78 109 PRO A N 1
ATOM 847 C CA . PRO A 1 109 ? -18.141 12.367 2.373 1 53.78 109 PRO A CA 1
ATOM 848 C C . PRO A 1 109 ? -18.297 10.906 2.777 1 53.78 109 PRO A C 1
ATOM 850 O O . PRO A 1 109 ? -17.734 10.477 3.783 1 53.78 109 PRO A O 1
ATOM 853 N N . ASP A 1 110 ? -19.078 10.234 1.916 1 51.19 110 ASP A N 1
ATOM 854 C CA . ASP A 1 110 ? -19.391 8.852 2.289 1 51.19 110 ASP A CA 1
ATOM 855 C C . ASP A 1 110 ? -18.141 7.965 2.16 1 51.19 110 ASP A C 1
ATOM 857 O O . ASP A 1 110 ? -18.094 6.875 2.738 1 51.19 110 ASP A O 1
ATOM 861 N N . GLN A 1 111 ? -17.266 8.438 1.449 1 52.28 111 GLN A N 1
ATOM 862 C CA . GLN A 1 111 ? -16.062 7.645 1.248 1 52.28 111 GLN A CA 1
ATOM 863 C C . GLN A 1 111 ? -15.023 7.934 2.328 1 52.28 111 GLN A C 1
ATOM 865 O O . GLN A 1 111 ? -14.047 7.195 2.475 1 52.28 111 GLN A O 1
ATOM 870 N N . LEU A 1 112 ? -15.312 9.031 2.975 1 54.84 112 LEU A N 1
ATOM 871 C CA . LEU A 1 112 ? -14.445 9.398 4.086 1 54.84 112 LEU A CA 1
ATOM 872 C C . LEU A 1 112 ? -14.812 8.625 5.344 1 54.84 112 LEU A C 1
ATOM 874 O O . LEU A 1 112 ? -15.992 8.375 5.605 1 54.84 112 LEU A O 1
ATOM 878 N N . PRO A 1 113 ? -13.852 7.812 5.727 1 52.31 113 PRO A N 1
ATOM 879 C CA . PRO A 1 113 ? -14.266 7.156 6.969 1 52.31 113 PRO A CA 1
ATOM 880 C C . PRO A 1 113 ? -14.922 8.125 7.953 1 52.31 113 PRO A C 1
ATOM 882 O O . PRO A 1 113 ? -14.703 9.336 7.875 1 52.31 113 PRO A O 1
ATOM 885 N N . SER A 1 114 ? -15.844 7.488 8.594 1 49.81 114 SER A N 1
ATOM 886 C CA . SER A 1 114 ? -16.531 8.203 9.664 1 49.81 114 SER A CA 1
ATOM 887 C C . SER A 1 114 ? -15.547 8.992 10.523 1 49.81 114 SER A C 1
ATOM 889 O O . SER A 1 114 ? -15.953 9.875 11.289 1 49.81 114 SER A O 1
ATOM 891 N N . THR A 1 115 ? -14.453 8.422 10.672 1 51.84 115 THR A N 1
ATOM 892 C CA . THR A 1 115 ? -13.492 9.141 11.5 1 51.84 115 THR A CA 1
ATOM 893 C C . THR A 1 115 ? -12.898 10.32 10.734 1 51.84 115 THR A C 1
ATOM 895 O O . THR A 1 115 ? -12.508 10.18 9.578 1 51.84 115 THR A O 1
ATOM 898 N N . LYS A 1 116 ? -13.391 11.5 10.789 1 56.16 116 LYS A N 1
ATOM 899 C CA . LYS A 1 116 ? -13.375 12.711 9.977 1 56.16 116 LYS A CA 1
ATOM 900 C C . LYS A 1 116 ? -11.977 13.312 9.906 1 56.16 116 LYS A C 1
ATOM 902 O O . LYS A 1 116 ? -11.273 13.383 10.922 1 56.16 116 LYS A O 1
ATOM 907 N N . ALA A 1 117 ? -11.469 13.188 8.656 1 60.5 117 ALA A N 1
ATOM 908 C CA . ALA A 1 117 ? -10.375 14.125 8.406 1 60.5 117 ALA A CA 1
ATOM 909 C C . ALA A 1 117 ? -10.695 15.492 9.008 1 60.5 117 ALA A C 1
ATOM 911 O O . ALA A 1 117 ? -11.859 15.852 9.18 1 60.5 117 ALA A O 1
ATOM 912 N N . ASP A 1 118 ? -9.641 16.078 9.477 1 70.25 118 ASP A N 1
ATOM 913 C CA . ASP A 1 118 ? -9.859 17.422 10.008 1 70.25 118 ASP A CA 1
ATOM 914 C C . ASP A 1 118 ? -10.234 18.391 8.898 1 70.25 118 ASP A C 1
ATOM 916 O O . ASP A 1 118 ? -11.016 19.328 9.125 1 70.25 118 ASP A O 1
ATOM 920 N N . SER A 1 119 ? -9.781 18.094 7.75 1 80.31 119 SER A N 1
ATOM 921 C CA . SER A 1 119 ? -10.094 18.969 6.625 1 80.31 119 SER A CA 1
ATOM 922 C C . SER A 1 119 ? -9.836 18.266 5.293 1 80.31 119 SER A C 1
ATOM 924 O O . SER A 1 119 ? -9.023 17.344 5.219 1 80.31 119 SER A O 1
ATOM 926 N N . VAL A 1 120 ? -10.695 18.641 4.328 1 83.06 120 VAL A N 1
ATOM 927 C CA . VAL A 1 120 ? -10.5 18.234 2.939 1 83.06 120 VAL A CA 1
ATOM 928 C C . VAL A 1 120 ? -10.219 19.469 2.082 1 83.06 120 VAL A C 1
ATOM 930 O O . VAL A 1 120 ? -11.008 20.422 2.072 1 83.06 120 VAL A O 1
ATOM 933 N N . LYS A 1 121 ? -9.078 19.391 1.459 1 86.38 121 LYS A N 1
ATOM 934 C CA . LYS A 1 121 ? -8.672 20.531 0.661 1 86.38 121 LYS A CA 1
ATOM 935 C C . LYS A 1 121 ? -8.211 20.109 -0.728 1 86.38 121 LYS A C 1
ATOM 937 O O . LYS A 1 121 ? -7.629 19.031 -0.889 1 86.38 121 LYS A O 1
ATOM 942 N N . GLU A 1 122 ? -8.508 20.984 -1.679 1 87.69 122 GLU A N 1
ATOM 943 C CA . GLU A 1 122 ? -7.883 20.812 -2.988 1 87.69 122 GLU A CA 1
ATOM 944 C C . GLU A 1 122 ? -6.391 21.109 -2.936 1 87.69 122 GLU A C 1
ATOM 946 O O . GLU A 1 122 ? -5.96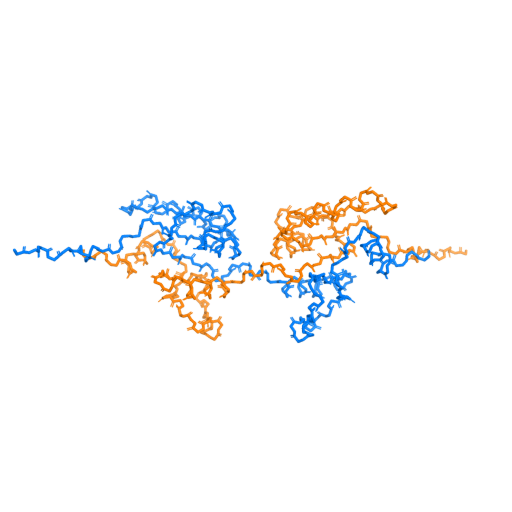9 22.078 -2.285 1 87.69 122 GLU A O 1
ATOM 951 N N . LYS A 1 123 ? -5.699 20.234 -3.664 1 90.81 123 LYS A N 1
ATOM 952 C CA . LYS A 1 123 ? -4.262 20.484 -3.721 1 90.81 123 LYS A CA 1
ATOM 953 C C . LYS A 1 123 ? -3.963 21.891 -4.199 1 90.81 123 LYS A C 1
ATOM 955 O O . LYS A 1 123 ? -4.398 22.297 -5.281 1 90.81 123 LYS A O 1
ATOM 960 N N . PRO A 1 124 ? -3.232 22.641 -3.406 1 90.69 124 PRO A N 1
ATOM 961 C CA . PRO A 1 124 ? -2.863 24 -3.834 1 90.69 124 PRO A CA 1
ATOM 962 C C . PRO A 1 124 ? -1.984 24 -5.082 1 90.69 124 PRO A C 1
ATOM 964 O O . PRO A 1 124 ? -1.128 23.125 -5.242 1 90.69 124 PRO A O 1
ATOM 967 N N . THR A 1 125 ? -2.219 24.984 -5.906 1 86.88 125 THR A N 1
ATOM 968 C CA . THR A 1 125 ? -1.443 25.109 -7.137 1 86.88 125 THR A CA 1
ATOM 969 C C . THR A 1 125 ? -0.228 26 -6.93 1 86.88 125 THR A C 1
ATOM 971 O O . THR A 1 125 ? 0.635 26.109 -7.805 1 86.88 125 THR A O 1
ATOM 974 N N . ASP A 1 126 ? -0.213 26.625 -5.785 1 90.31 126 ASP A N 1
ATOM 975 C CA . ASP A 1 126 ? 0.932 27.469 -5.469 1 90.31 126 ASP A CA 1
ATOM 976 C C . ASP A 1 126 ? 1.414 27.234 -4.039 1 90.31 126 ASP A C 1
ATOM 978 O O . ASP A 1 126 ? 0.668 26.703 -3.207 1 90.31 126 ASP A O 1
ATOM 982 N N . PRO A 1 127 ? 2.66 27.641 -3.789 1 92 127 PRO A N 1
ATOM 983 C CA . PRO A 1 127 ? 3.264 27.391 -2.479 1 92 127 PRO A CA 1
ATOM 984 C C . PRO A 1 127 ? 2.486 28.031 -1.334 1 92 127 PRO A C 1
ATOM 986 O O . PRO A 1 127 ? 2.371 27.453 -0.254 1 92 127 PRO A O 1
ATOM 989 N N . ASP A 1 128 ? 1.922 29.156 -1.52 1 92.31 128 ASP A N 1
ATOM 990 C CA . ASP A 1 128 ? 1.236 29.891 -0.46 1 92.31 128 ASP A CA 1
ATOM 991 C C . ASP A 1 128 ? 0.011 29.125 0.034 1 92.31 128 ASP A C 1
ATOM 993 O O . ASP A 1 128 ? -0.333 29.188 1.216 1 92.31 128 ASP A O 1
ATOM 997 N N . GLY A 1 129 ? -0.59 28.422 -0.895 1 92.44 129 GLY A N 1
ATOM 998 C CA . GLY A 1 129 ? -1.751 27.625 -0.526 1 92.44 129 GLY A CA 1
ATOM 999 C C . GLY A 1 129 ? -1.446 26.578 0.525 1 92.44 129 GLY A C 1
ATOM 1000 O O . GLY A 1 129 ? -2.225 26.391 1.461 1 92.44 129 GLY A O 1
ATOM 1001 N N . TYR A 1 130 ? -0.3 25.969 0.386 1 92.88 130 TYR A N 1
ATOM 1002 C CA . TYR A 1 130 ? 0.092 24.953 1.357 1 92.88 130 TYR A CA 1
ATOM 1003 C C . TYR A 1 130 ? 0.387 25.578 2.715 1 92.88 130 TYR A C 1
ATOM 1005 O O . TYR A 1 130 ? 0.008 25.031 3.754 1 92.88 130 TYR A O 1
ATOM 1013 N N . ILE A 1 131 ? 1.026 26.734 2.658 1 91.44 131 ILE A N 1
ATOM 1014 C CA . ILE A 1 131 ? 1.379 27.438 3.885 1 91.44 131 ILE A CA 1
ATOM 1015 C C . ILE A 1 131 ? 0.109 27.875 4.613 1 91.44 131 ILE A C 1
ATOM 1017 O O . ILE A 1 131 ? 0.019 27.766 5.836 1 91.44 131 ILE A O 1
ATOM 1021 N N . GLU A 1 132 ? -0.83 28.281 3.846 1 90 132 GLU A N 1
ATOM 1022 C CA . GLU A 1 132 ? -2.1 28.719 4.418 1 90 132 GLU A CA 1
ATOM 1023 C C . GLU A 1 132 ? -2.826 27.562 5.098 1 90 132 GLU A C 1
ATOM 1025 O O . GLU A 1 132 ? -3.426 27.734 6.16 1 90 132 GLU A O 1
ATOM 1030 N N . ILE A 1 133 ? -2.779 26.453 4.488 1 88.56 133 ILE A N 1
ATOM 1031 C CA . ILE A 1 133 ? -3.414 25.266 5.078 1 88.56 133 ILE A CA 1
ATOM 1032 C C . ILE A 1 133 ? -2.742 24.938 6.41 1 88.56 133 ILE A C 1
ATOM 1034 O O . ILE A 1 133 ? -3.42 24.703 7.414 1 88.56 133 ILE A O 1
ATOM 1038 N N . ILE A 1 134 ? -1.459 24.969 6.465 1 89.81 134 ILE A N 1
ATOM 1039 C CA . ILE A 1 134 ? -0.702 24.609 7.66 1 89.81 134 ILE A CA 1
ATOM 1040 C C . ILE A 1 134 ? -0.988 25.609 8.773 1 89.81 134 ILE A C 1
ATOM 1042 O O . ILE A 1 134 ? -1.222 25.219 9.922 1 89.81 134 ILE A O 1
ATOM 1046 N N . ARG A 1 135 ? -1.065 26.844 8.438 1 86.75 135 ARG A N 1
ATOM 1047 C CA . ARG A 1 135 ? -1.299 27.891 9.414 1 86.75 135 ARG A CA 1
ATOM 1048 C C . ARG A 1 135 ? -2.719 27.828 9.969 1 86.75 135 ARG A C 1
ATOM 1050 O O . ARG A 1 135 ? -2.955 28.156 11.125 1 86.75 135 ARG A O 1
ATOM 1057 N N . SER A 1 136 ? -3.611 27.375 9.102 1 84.19 136 SER A N 1
ATOM 1058 C CA . SER A 1 136 ? -5.004 27.281 9.531 1 84.19 136 SER A CA 1
ATOM 1059 C C . SER A 1 136 ? -5.195 26.188 10.57 1 84.19 136 SER A C 1
ATOM 1061 O O . SER A 1 136 ? -6.121 26.25 11.383 1 84.19 136 SER A O 1
ATOM 1063 N N . ILE A 1 137 ? -4.473 25.188 10.508 1 78.44 137 ILE A N 1
ATOM 1064 C CA . ILE A 1 137 ? -4.586 24.047 11.422 1 78.44 137 ILE A CA 1
ATOM 1065 C C . ILE A 1 137 ? -3.822 24.344 12.711 1 78.44 137 ILE A C 1
ATOM 1067 O O . ILE A 1 137 ? -4.254 23.953 13.797 1 78.44 137 ILE A O 1
ATOM 1071 N N . ALA A 1 138 ? -2.658 24.875 12.57 1 70.06 138 ALA A N 1
ATOM 1072 C CA . ALA A 1 138 ? -1.899 25.328 13.734 1 70.06 138 ALA A CA 1
ATOM 1073 C C . ALA A 1 138 ? -1.844 26.859 13.797 1 70.06 138 ALA A C 1
ATOM 1075 O O . ALA A 1 138 ? -0.823 27.453 13.453 1 70.06 138 ALA A O 1
ATOM 1076 N N . PRO A 1 139 ? -3.096 27.422 14.062 1 54.66 139 PRO A N 1
ATOM 1077 C CA . PRO A 1 139 ? -3.068 28.891 14.086 1 54.66 139 PRO A CA 1
ATOM 1078 C C . PRO A 1 139 ? -2.059 29.438 15.086 1 54.66 139 PRO A C 1
ATOM 1080 O O . PRO A 1 139 ? -1.865 28.859 16.156 1 54.66 139 PRO A O 1
ATOM 1083 N N . ASN A 1 140 ? -0.946 29.797 14.562 1 46.5 140 ASN A N 1
ATOM 1084 C CA . ASN A 1 140 ? -0.139 30.578 15.492 1 46.5 140 ASN A CA 1
ATOM 1085 C C . ASN A 1 140 ? -1.004 31.5 16.328 1 46.5 140 ASN A C 1
ATOM 1087 O O . ASN A 1 140 ? -1.915 32.156 15.82 1 46.5 140 ASN A O 1
ATOM 1091 N N . GLN A 1 141 ? -1.275 31.219 17.516 1 37.94 141 GLN A N 1
ATOM 1092 C CA . GLN A 1 141 ? -1.823 32.344 18.281 1 37.94 141 GLN A CA 1
ATOM 1093 C C . GLN A 1 141 ? -1.116 33.625 17.938 1 37.94 141 GLN A C 1
ATOM 1095 O O . GLN A 1 141 ? 0.098 33.656 17.734 1 37.94 141 GLN A O 1
ATOM 1100 N N . MET B 1 1 ? 3.064 32.875 43.062 1 34.69 1 MET B N 1
ATOM 1101 C CA . MET B 1 1 ? 2.148 33.156 41.969 1 34.69 1 MET B CA 1
ATOM 1102 C C . MET B 1 1 ? 2.518 32.344 40.719 1 34.69 1 MET B C 1
ATOM 1104 O O . MET B 1 1 ? 3.547 32.625 40.094 1 34.69 1 MET B O 1
ATOM 1108 N N . GLU B 1 2 ? 2.398 31.031 40.625 1 38.78 2 GLU B N 1
ATOM 1109 C CA . GLU B 1 2 ? 2.926 30.078 39.656 1 38.78 2 GLU B CA 1
ATOM 1110 C C . GLU B 1 2 ? 2.441 30.438 38.25 1 38.78 2 GLU B C 1
ATOM 1112 O O . GLU B 1 2 ? 1.254 30.688 38.031 1 38.78 2 GLU B O 1
ATOM 1117 N N . THR B 1 3 ? 3.291 31.094 37.438 1 38.97 3 THR B N 1
ATOM 1118 C CA . THR B 1 3 ? 2.996 31.5 36.062 1 38.97 3 THR B CA 1
ATOM 1119 C C . THR B 1 3 ? 2.309 30.359 35.312 1 38.97 3 THR B C 1
ATOM 1121 O O . THR B 1 3 ? 2.75 29.219 35.375 1 38.97 3 THR B O 1
ATOM 1124 N N . PRO B 1 4 ? 0.99 30.484 35.125 1 40.69 4 PRO B N 1
ATOM 1125 C CA . PRO B 1 4 ? 0.311 29.422 34.344 1 40.69 4 PRO B CA 1
ATOM 1126 C C . PRO B 1 4 ? 1.148 28.906 33.188 1 40.69 4 PRO B C 1
ATOM 1128 O O . PRO B 1 4 ? 1.861 29.672 32.531 1 40.69 4 PRO B O 1
ATOM 1131 N N . ASN B 1 5 ? 1.813 27.859 33.281 1 39.75 5 ASN B N 1
ATOM 1132 C CA . ASN B 1 5 ? 2.543 27.156 32.219 1 39.75 5 ASN B CA 1
ATOM 1133 C C . ASN B 1 5 ? 1.891 27.328 30.859 1 39.75 5 ASN B C 1
ATOM 1135 O O . ASN B 1 5 ? 0.739 26.938 30.672 1 39.75 5 ASN B O 1
ATOM 1139 N N . SER B 1 6 ? 2.145 28.484 30.156 1 38.03 6 SER B N 1
ATOM 1140 C CA . SER B 1 6 ? 1.674 29.047 28.891 1 38.03 6 SER B CA 1
ATOM 1141 C C . SER B 1 6 ? 1.537 27.953 27.828 1 38.03 6 SER B C 1
ATOM 1143 O O . SER B 1 6 ? 2.525 27.562 27.203 1 38.03 6 SER B O 1
ATOM 1145 N N . LEU B 1 7 ? 1.053 26.859 28 1 41.53 7 LEU B N 1
ATOM 1146 C CA . LEU B 1 7 ? 0.585 25.719 27.203 1 41.53 7 LEU B CA 1
ATOM 1147 C C . LEU B 1 7 ? 0.041 26.188 25.859 1 41.53 7 LEU B C 1
ATOM 1149 O O . LEU B 1 7 ? -0.47 25.375 25.078 1 41.53 7 LEU B O 1
ATOM 1153 N N . ASP B 1 8 ? -0.389 27.422 25.734 1 43.03 8 ASP B N 1
ATOM 1154 C CA . ASP B 1 8 ? -1.104 28.031 24.625 1 43.03 8 ASP B CA 1
ATOM 1155 C C . ASP B 1 8 ? -0.233 28.094 23.375 1 43.03 8 ASP B C 1
ATOM 1157 O O . ASP B 1 8 ? -0.437 28.938 22.5 1 43.03 8 ASP B O 1
ATOM 1161 N N . SER B 1 9 ? 1.003 27.703 23.422 1 46.28 9 SER B N 1
ATOM 1162 C CA . SER B 1 9 ? 1.881 27.922 22.281 1 46.28 9 SER B CA 1
ATOM 1163 C C . SER B 1 9 ? 1.254 27.391 20.984 1 46.28 9 SER B C 1
ATOM 1165 O O . SER B 1 9 ? 0.627 26.328 20.984 1 46.28 9 SER B O 1
ATOM 1167 N N . PRO B 1 10 ? 0.985 28.281 20.094 1 52.44 10 PRO B N 1
ATOM 1168 C CA . PRO B 1 10 ? 0.422 27.859 18.797 1 52.44 10 PRO B CA 1
ATOM 1169 C C . PRO B 1 10 ? 0.967 26.531 18.312 1 52.44 10 PRO B C 1
ATOM 1171 O O . PRO B 1 10 ? 2.105 26.172 18.625 1 52.44 10 PRO B O 1
ATOM 1174 N N . ARG B 1 11 ? 0.196 25.5 18.406 1 61.16 11 ARG B N 1
ATOM 1175 C CA . ARG B 1 11 ? 0.644 24.188 17.953 1 61.16 11 ARG B CA 1
ATOM 1176 C C . ARG B 1 11 ? 1.487 24.297 16.688 1 61.16 11 ARG B C 1
ATOM 1178 O O . ARG B 1 11 ? 1.006 24.781 15.656 1 61.16 11 ARG B O 1
ATOM 1185 N N . GLU B 1 12 ? 2.756 24.625 16.906 1 79.31 12 GLU B N 1
ATOM 1186 C CA . GLU B 1 12 ? 3.686 24.688 15.789 1 79.31 12 GLU B CA 1
ATOM 1187 C C . GLU B 1 12 ? 3.822 23.328 15.102 1 79.31 12 GLU B C 1
ATOM 1189 O O . GLU B 1 12 ? 3.803 22.297 15.766 1 79.31 12 GLU B O 1
ATOM 1194 N N . VAL B 1 13 ? 3.543 23.422 13.82 1 88.62 13 VAL B N 1
ATOM 1195 C CA . VAL B 1 13 ? 3.771 22.219 13.031 1 88.62 13 VAL B CA 1
ATOM 1196 C C . VAL B 1 13 ? 5.27 22.016 12.82 1 88.62 13 VAL B C 1
ATOM 1198 O O . VAL B 1 13 ? 5.887 22.703 12 1 88.62 13 VAL B O 1
ATOM 1201 N N . ASN B 1 14 ? 5.863 21.188 13.68 1 92.06 14 ASN B N 1
ATOM 1202 C CA . ASN B 1 14 ? 7.285 20.891 13.547 1 92.06 14 ASN B CA 1
ATOM 1203 C C . ASN B 1 14 ? 7.523 19.703 12.633 1 92.06 14 ASN B C 1
ATOM 1205 O O . ASN B 1 14 ? 8.5 19.656 11.883 1 92.06 14 ASN B O 1
ATOM 1209 N N . ASP B 1 15 ? 6.66 18.75 12.734 1 95.56 15 ASP B N 1
ATOM 1210 C CA . ASP B 1 15 ? 6.77 17.531 11.938 1 95.56 15 ASP B CA 1
ATOM 1211 C C . ASP B 1 15 ? 5.508 17.297 11.109 1 95.56 15 ASP B C 1
ATOM 1213 O O . ASP B 1 15 ? 4.422 17.094 11.664 1 95.56 15 ASP B O 1
ATOM 1217 N N . LEU B 1 16 ? 5.695 17.359 9.836 1 95.94 16 LEU B N 1
ATOM 1218 C CA . LEU B 1 16 ? 4.598 17.141 8.898 1 95.94 16 LEU B CA 1
ATOM 1219 C C . LEU B 1 16 ? 4.777 15.82 8.164 1 95.94 16 LEU B C 1
ATOM 1221 O O . LEU B 1 16 ? 5.805 15.602 7.512 1 95.94 16 LEU B O 1
ATOM 1225 N N . LEU B 1 17 ? 3.779 14.953 8.344 1 96 17 LEU B N 1
ATOM 1226 C CA . LEU B 1 17 ? 3.787 13.711 7.566 1 96 17 LEU B CA 1
ATOM 1227 C C . LEU B 1 17 ? 3.021 13.891 6.258 1 96 17 LEU B C 1
ATOM 1229 O O . LEU B 1 17 ? 1.854 14.281 6.266 1 96 17 LEU B O 1
ATOM 1233 N N . LEU B 1 18 ? 3.744 13.711 5.184 1 95.94 18 LEU B N 1
ATOM 1234 C CA . LEU B 1 18 ? 3.164 13.781 3.846 1 95.94 18 LEU B CA 1
ATOM 1235 C C . LEU B 1 18 ? 2.998 12.391 3.248 1 95.94 18 LEU B C 1
ATOM 1237 O O . LEU B 1 18 ? 3.988 11.703 2.975 1 95.94 18 LEU B O 1
ATOM 1241 N N . VAL B 1 19 ? 1.738 11.93 3.094 1 90.56 19 VAL B N 1
ATOM 1242 C CA . VAL B 1 19 ? 1.442 10.664 2.443 1 90.56 19 VAL B CA 1
ATOM 1243 C C . VAL B 1 19 ? 1.039 10.906 0.991 1 90.56 19 VAL B C 1
ATOM 1245 O O . VAL B 1 19 ? -0.093 11.312 0.714 1 90.56 19 VAL B O 1
ATOM 1248 N N . GLU B 1 20 ? 2.029 10.703 0.132 1 88.19 20 GLU B N 1
ATOM 1249 C CA . GLU B 1 20 ? 1.968 11.109 -1.271 1 88.19 20 GLU B CA 1
ATOM 1250 C C . GLU B 1 20 ? 2.891 10.25 -2.131 1 88.19 20 GLU B C 1
ATOM 1252 O O . GLU B 1 20 ? 4.031 9.977 -1.75 1 88.19 20 GLU B O 1
ATOM 1257 N N . ASP B 1 21 ? 2.303 9.719 -3.268 1 82.56 21 ASP B N 1
ATOM 1258 C CA . ASP B 1 21 ? 3.129 8.797 -4.039 1 82.56 21 ASP B CA 1
ATOM 1259 C C . ASP B 1 21 ? 3.674 9.469 -5.301 1 82.56 21 ASP B C 1
ATOM 1261 O O . ASP B 1 21 ? 4.582 8.945 -5.945 1 82.56 21 ASP B O 1
ATOM 1265 N N . ASN B 1 22 ? 3.184 10.641 -5.699 1 84.12 22 ASN B N 1
ATOM 1266 C CA . ASN B 1 22 ? 3.719 11.359 -6.852 1 84.12 22 ASN B CA 1
ATOM 1267 C C . ASN B 1 22 ? 4.984 12.133 -6.488 1 84.12 22 ASN B C 1
ATOM 1269 O O . ASN B 1 22 ? 4.938 13.094 -5.715 1 84.12 22 ASN B O 1
ATOM 1273 N N . PRO B 1 23 ? 6.133 11.711 -7.086 1 89.94 23 PRO B N 1
ATOM 1274 C CA . PRO B 1 23 ? 7.398 12.344 -6.707 1 89.94 23 PRO B CA 1
ATOM 1275 C C . PRO B 1 23 ? 7.402 13.844 -6.961 1 89.94 23 PRO B C 1
ATOM 1277 O O . PRO B 1 23 ? 8.031 14.602 -6.211 1 89.94 23 PRO B O 1
ATOM 1280 N N . ALA B 1 24 ? 6.754 14.234 -7.977 1 92.06 24 ALA B N 1
ATOM 1281 C CA . ALA B 1 24 ? 6.711 15.664 -8.273 1 92.06 24 ALA B CA 1
ATOM 1282 C C . ALA B 1 24 ? 5.938 16.422 -7.203 1 92.06 24 ALA B C 1
ATOM 1284 O O . ALA B 1 24 ? 6.344 17.516 -6.797 1 92.06 24 ALA B O 1
ATOM 1285 N N . ASP B 1 25 ? 4.844 15.875 -6.773 1 91.62 25 ASP B N 1
ATOM 1286 C CA . ASP B 1 25 ? 4.051 16.5 -5.715 1 91.62 25 ASP B CA 1
ATOM 1287 C C . ASP B 1 25 ? 4.824 16.531 -4.402 1 91.62 25 ASP B C 1
ATOM 1289 O O . ASP B 1 25 ? 4.773 17.516 -3.67 1 91.62 25 ASP B O 1
ATOM 1293 N N . ILE B 1 26 ? 5.551 15.453 -4.109 1 94.69 26 ILE B N 1
ATOM 1294 C CA . ILE B 1 26 ? 6.355 15.375 -2.896 1 94.69 26 ILE B CA 1
ATOM 1295 C C . ILE B 1 26 ? 7.398 16.484 -2.895 1 94.69 26 ILE B C 1
ATOM 1297 O O . ILE B 1 26 ? 7.508 17.25 -1.928 1 94.69 26 ILE B O 1
ATOM 1301 N N . ARG B 1 27 ? 8.094 16.547 -3.951 1 95.19 27 ARG B N 1
ATOM 1302 C CA . ARG B 1 27 ? 9.141 17.562 -4.07 1 95.19 27 ARG B CA 1
ATOM 1303 C C . ARG B 1 27 ? 8.555 18.969 -3.936 1 95.19 27 ARG B C 1
ATOM 1305 O O . ARG B 1 27 ? 9.141 19.828 -3.279 1 95.19 27 ARG B O 1
ATOM 1312 N N . PHE B 1 28 ? 7.414 19.172 -4.555 1 95 28 PHE B N 1
ATOM 1313 C CA . PHE B 1 28 ? 6.754 20.469 -4.512 1 95 28 PHE B CA 1
ATOM 1314 C C . PHE B 1 28 ? 6.43 20.859 -3.076 1 95 28 PHE B C 1
ATOM 1316 O O . PHE B 1 28 ? 6.727 21.984 -2.652 1 95 28 PHE B O 1
ATOM 1323 N N . VAL B 1 29 ? 5.91 19.969 -2.295 1 95.69 29 VAL B N 1
ATOM 1324 C CA . VAL B 1 29 ? 5.539 20.25 -0.912 1 95.69 29 VAL B CA 1
ATOM 1325 C C . VAL B 1 29 ? 6.793 20.469 -0.072 1 95.69 29 VAL B C 1
ATOM 1327 O O . VAL B 1 29 ? 6.867 21.422 0.71 1 95.69 29 VAL B O 1
ATOM 1330 N N . GLU B 1 30 ? 7.762 19.641 -0.249 1 96.31 30 GLU B N 1
ATOM 1331 C CA . GLU B 1 30 ? 9 19.75 0.513 1 96.31 30 GLU B CA 1
ATOM 1332 C C . GLU B 1 30 ? 9.688 21.094 0.254 1 96.31 30 GLU B C 1
ATOM 1334 O O . GLU B 1 30 ? 10.109 21.781 1.193 1 96.31 30 GLU B O 1
ATOM 1339 N N . GLU B 1 31 ? 9.789 21.469 -0.992 1 95.62 31 GLU B N 1
ATOM 1340 C CA . GLU B 1 31 ? 10.414 22.734 -1.357 1 95.62 31 GLU B CA 1
ATOM 1341 C C . GLU B 1 31 ? 9.625 23.922 -0.808 1 95.62 31 GLU B C 1
ATOM 1343 O O . GLU B 1 31 ? 10.211 24.906 -0.363 1 95.62 31 GLU B O 1
ATOM 1348 N N . THR B 1 32 ? 8.328 23.844 -0.943 1 95.19 32 THR B N 1
ATOM 1349 C CA . THR B 1 32 ? 7.453 24.891 -0.434 1 95.19 32 THR B CA 1
ATOM 1350 C C . THR B 1 32 ? 7.707 25.141 1.051 1 95.19 32 THR B C 1
ATOM 1352 O O . THR B 1 32 ? 7.891 26.281 1.475 1 95.19 32 THR B O 1
ATOM 1355 N N . ILE B 1 33 ? 7.828 24.141 1.848 1 93.62 33 ILE B N 1
ATOM 1356 C CA . ILE B 1 33 ? 8 24.266 3.291 1 93.62 33 ILE B CA 1
ATOM 1357 C C . ILE B 1 33 ? 9.422 24.719 3.604 1 93.62 33 ILE B C 1
ATOM 1359 O O . ILE B 1 33 ? 9.633 25.578 4.461 1 93.62 33 ILE B O 1
ATOM 1363 N N . ASP B 1 34 ? 10.359 24.141 2.895 1 93.56 34 ASP B N 1
ATOM 1364 C CA . ASP B 1 34 ? 11.758 24.5 3.098 1 93.56 34 ASP B CA 1
ATOM 1365 C C . ASP B 1 34 ? 11.984 26 2.836 1 93.56 34 ASP B C 1
ATOM 1367 O O . ASP B 1 34 ? 12.836 26.625 3.479 1 93.56 34 ASP B O 1
ATOM 1371 N N . ASN B 1 35 ? 11.258 26.516 1.9 1 93.25 35 ASN B N 1
ATOM 1372 C CA . ASN B 1 35 ? 11.445 27.906 1.494 1 93.25 35 ASN B CA 1
ATOM 1373 C C . ASN B 1 35 ? 10.516 28.844 2.254 1 93.25 35 ASN B C 1
ATOM 1375 O O . ASN B 1 35 ? 10.484 30.047 1.986 1 93.25 35 ASN B O 1
ATOM 1379 N N . SER B 1 36 ? 9.766 28.281 3.105 1 90.56 36 SER B N 1
ATOM 1380 C CA . SER B 1 36 ? 8.844 29.094 3.883 1 90.56 36 SER B CA 1
ATOM 1381 C C . SER B 1 36 ? 9.43 29.469 5.238 1 90.56 36 SER B C 1
ATOM 1383 O O . SER B 1 36 ? 10.57 29.109 5.543 1 90.56 36 SER B O 1
ATOM 1385 N N . SER B 1 37 ? 8.672 30.297 5.996 1 86.94 37 SER B N 1
ATOM 1386 C CA . SER B 1 37 ? 9.086 30.703 7.34 1 86.94 37 SER B CA 1
ATOM 1387 C C . SER B 1 37 ? 8.695 29.641 8.375 1 86.94 37 SER B C 1
ATOM 1389 O O . SER B 1 37 ? 8.922 29.828 9.57 1 86.94 37 SER B O 1
ATOM 1391 N N . LEU B 1 38 ? 8.141 28.578 7.848 1 87.12 38 LEU B N 1
ATOM 1392 C CA . LEU B 1 38 ? 7.758 27.5 8.75 1 87.12 38 LEU B CA 1
ATOM 1393 C C . LEU B 1 38 ? 8.977 26.688 9.164 1 87.12 38 LEU B C 1
ATOM 1395 O O . LEU B 1 38 ? 9.859 26.422 8.352 1 87.12 38 LEU B O 1
ATOM 1399 N N . ASP B 1 39 ? 9.133 26.469 10.438 1 87.81 39 ASP B N 1
ATOM 1400 C CA . ASP B 1 39 ? 10.156 25.562 10.953 1 87.81 39 ASP B CA 1
ATOM 1401 C C . ASP B 1 39 ? 9.617 24.141 11.062 1 87.81 39 ASP B C 1
ATOM 1403 O O . ASP B 1 39 ? 9.422 23.625 12.172 1 87.81 39 ASP B O 1
ATOM 1407 N N . ALA B 1 40 ? 9.312 23.594 9.875 1 92.75 40 ALA B N 1
ATOM 1408 C CA . ALA B 1 40 ? 8.695 22.266 9.852 1 92.75 40 ALA B CA 1
ATOM 1409 C C . ALA B 1 40 ? 9.523 21.297 9.016 1 92.75 40 ALA B C 1
ATOM 1411 O O . ALA B 1 40 ? 10.086 21.688 7.984 1 92.75 40 ALA B O 1
ATOM 1412 N N . THR B 1 41 ? 9.688 20.125 9.477 1 95.44 41 THR B N 1
ATOM 1413 C CA . THR B 1 41 ? 10.312 19.031 8.727 1 95.44 41 THR B CA 1
ATOM 1414 C C . THR B 1 41 ? 9.25 18.156 8.062 1 95.44 41 THR B C 1
ATOM 1416 O O . THR B 1 41 ? 8.297 17.734 8.719 1 95.44 41 THR B O 1
ATOM 1419 N N . VAL B 1 42 ? 9.453 17.969 6.734 1 97.25 42 VAL B N 1
ATOM 1420 C CA . VAL B 1 42 ? 8.508 17.141 6 1 97.25 42 VAL B CA 1
ATOM 1421 C C . VAL B 1 42 ? 9.023 15.695 5.965 1 97.25 42 VAL B C 1
ATOM 1423 O O . VAL B 1 42 ? 10.172 15.445 5.594 1 97.25 42 VAL B O 1
ATOM 1426 N N . HIS B 1 43 ? 8.164 14.812 6.453 1 97.12 43 HIS B N 1
ATOM 1427 C CA . HIS B 1 43 ? 8.391 13.383 6.34 1 97.12 43 HIS B CA 1
ATOM 1428 C C . HIS B 1 43 ? 7.48 12.758 5.293 1 97.12 43 HIS B C 1
ATOM 1430 O O . HIS B 1 43 ? 6.277 12.609 5.52 1 97.12 43 HIS B O 1
ATOM 1436 N N . SER B 1 44 ? 8.07 12.391 4.168 1 96.12 44 SER B N 1
ATOM 1437 C CA . SER B 1 44 ? 7.258 11.906 3.057 1 96.12 44 SER B CA 1
ATOM 1438 C C . SER B 1 44 ? 7.27 10.383 2.98 1 96.12 44 SER B C 1
ATOM 1440 O O . SER B 1 44 ? 8.32 9.758 3.141 1 96.12 44 SER B O 1
ATOM 1442 N N . VAL B 1 45 ? 6.066 9.828 2.836 1 88.38 45 VAL B N 1
ATOM 1443 C CA . VAL B 1 45 ? 5.914 8.406 2.545 1 88.38 45 VAL B CA 1
ATOM 1444 C C . VAL B 1 45 ? 5.035 8.219 1.311 1 88.38 45 VAL B C 1
ATOM 1446 O O . VAL B 1 45 ? 4.164 9.047 1.03 1 88.38 45 VAL B O 1
ATOM 1449 N N . SER B 1 46 ? 5.199 7.086 0.64 1 84.06 46 SER B N 1
ATOM 1450 C CA . SER B 1 46 ? 4.574 6.973 -0.673 1 84.06 46 SER B CA 1
ATOM 1451 C C . SER B 1 46 ? 3.49 5.898 -0.68 1 84.06 46 SER B C 1
ATOM 1453 O O . SER B 1 46 ? 2.965 5.547 -1.737 1 84.06 46 SER B O 1
ATOM 1455 N N . THR B 1 47 ? 3.162 5.328 0.511 1 77.56 47 THR B N 1
ATOM 1456 C CA . THR B 1 47 ? 2.096 4.34 0.635 1 77.56 47 THR B CA 1
ATOM 1457 C C . THR B 1 47 ? 1.302 4.562 1.919 1 77.56 47 THR B C 1
ATOM 1459 O O . THR B 1 47 ? 1.832 5.086 2.9 1 77.56 47 THR B O 1
ATOM 1462 N N . SER B 1 48 ? 0.055 4.121 1.817 1 80.12 48 SER B N 1
ATOM 1463 C CA . SER B 1 48 ? -0.773 4.199 3.016 1 80.12 48 SER B CA 1
ATOM 1464 C C . SER B 1 48 ? -0.207 3.336 4.137 1 80.12 48 SER B C 1
ATOM 1466 O O . SER B 1 48 ? -0.264 3.715 5.309 1 80.12 48 SER B O 1
ATOM 1468 N N . ALA B 1 49 ? 0.362 2.238 3.783 1 75.94 49 ALA B N 1
ATOM 1469 C CA . ALA B 1 49 ? 0.959 1.355 4.781 1 75.94 49 ALA B CA 1
ATOM 1470 C C . ALA B 1 49 ? 2.111 2.047 5.508 1 75.94 49 ALA B C 1
ATOM 1472 O O . ALA B 1 49 ? 2.215 1.973 6.734 1 75.94 49 ALA B O 1
ATOM 1473 N N . ALA B 1 50 ? 2.92 2.703 4.715 1 81.06 50 ALA B N 1
ATOM 1474 C CA . ALA B 1 50 ? 4.031 3.438 5.312 1 81.06 50 ALA B CA 1
ATOM 1475 C C . ALA B 1 50 ? 3.527 4.582 6.188 1 81.06 50 ALA B C 1
ATOM 1477 O O . ALA B 1 50 ? 4.129 4.895 7.219 1 81.06 50 ALA B O 1
ATOM 1478 N N . GLY B 1 51 ? 2.432 5.223 5.781 1 86.69 51 GLY B N 1
ATOM 1479 C CA . GLY B 1 51 ? 1.813 6.254 6.598 1 86.69 51 GLY B CA 1
ATOM 1480 C C . GLY B 1 51 ? 1.361 5.75 7.953 1 86.69 51 GLY B C 1
ATOM 1481 O O . GLY B 1 51 ? 1.617 6.391 8.977 1 86.69 51 GLY B O 1
ATOM 1482 N N . VAL B 1 52 ? 0.781 4.625 7.91 1 82.5 52 VAL B N 1
ATOM 1483 C CA . VAL B 1 52 ? 0.303 4.027 9.148 1 82.5 52 VAL B CA 1
ATOM 1484 C C . VAL B 1 52 ? 1.491 3.623 10.023 1 82.5 52 VAL B C 1
ATOM 1486 O O . VAL B 1 52 ? 1.501 3.883 11.227 1 82.5 52 VAL B O 1
ATOM 1489 N N . ASP B 1 53 ? 2.467 3 9.398 1 83.75 53 ASP B N 1
ATOM 1490 C CA . ASP B 1 53 ? 3.652 2.594 10.148 1 83.75 53 ASP B CA 1
ATOM 1491 C C . ASP B 1 53 ? 4.359 3.801 10.758 1 83.75 53 ASP B C 1
ATOM 1493 O O . ASP B 1 53 ? 4.863 3.732 11.883 1 83.75 53 ASP B O 1
ATOM 1497 N N . PHE B 1 54 ? 4.43 4.875 10.047 1 90.38 54 PHE B N 1
ATOM 1498 C CA . PHE B 1 54 ? 5.062 6.09 10.539 1 90.38 54 PHE B CA 1
ATOM 1499 C C . PHE B 1 54 ? 4.344 6.617 11.773 1 90.38 54 PHE B C 1
ATOM 1501 O O . PHE B 1 54 ? 4.977 6.887 12.797 1 90.38 54 PHE B O 1
ATOM 1508 N N . VAL B 1 55 ? 3.047 6.695 11.695 1 88.06 55 VAL B N 1
ATOM 1509 C CA . VAL B 1 55 ? 2.25 7.254 12.781 1 88.06 55 VAL B CA 1
ATOM 1510 C C . VAL B 1 55 ? 2.316 6.336 14 1 88.06 55 VAL B C 1
ATOM 1512 O O . VAL B 1 55 ? 2.346 6.805 15.141 1 88.06 55 VAL B O 1
ATOM 1515 N N . ARG B 1 56 ? 2.416 5.082 13.703 1 85.62 56 ARG B N 1
ATOM 1516 C CA . ARG B 1 56 ? 2.443 4.105 14.789 1 85.62 56 ARG B CA 1
ATOM 1517 C C . ARG B 1 56 ? 3.871 3.848 15.258 1 85.62 56 ARG B C 1
ATOM 1519 O O . ARG B 1 56 ? 4.094 3.076 16.188 1 85.62 56 ARG B O 1
ATOM 1526 N N . GLN B 1 57 ? 4.742 4.523 14.555 1 89.06 57 GLN B N 1
ATOM 1527 C CA . GLN B 1 57 ? 6.156 4.352 14.875 1 89.06 57 GLN B CA 1
ATOM 1528 C C . GLN B 1 57 ? 6.535 2.871 14.906 1 89.06 57 GLN B C 1
ATOM 1530 O O . GLN B 1 57 ? 7.129 2.402 15.883 1 89.06 57 GLN B O 1
ATOM 1535 N N . ARG B 1 58 ? 6.168 2.205 13.875 1 81.88 58 ARG B N 1
ATOM 1536 C CA . ARG B 1 58 ? 6.445 0.779 13.734 1 81.88 58 ARG B CA 1
ATOM 1537 C C . ARG B 1 58 ? 7.441 0.527 12.609 1 81.88 58 ARG B C 1
ATOM 1539 O O . ARG B 1 58 ? 7.59 1.353 11.703 1 81.88 58 ARG B O 1
ATOM 1546 N N . GLY B 1 59 ? 8.141 -0.662 12.68 1 78.88 59 GLY B N 1
ATOM 1547 C CA . GLY B 1 59 ? 9.086 -1.041 11.641 1 78.88 59 GLY B CA 1
ATOM 1548 C C . GLY B 1 59 ? 10.234 -0.061 11.484 1 78.88 59 GLY B C 1
ATOM 1549 O O . GLY B 1 59 ? 10.906 0.27 12.469 1 78.88 59 GLY B O 1
ATOM 1550 N N . GLU B 1 60 ? 10.414 0.398 10.234 1 84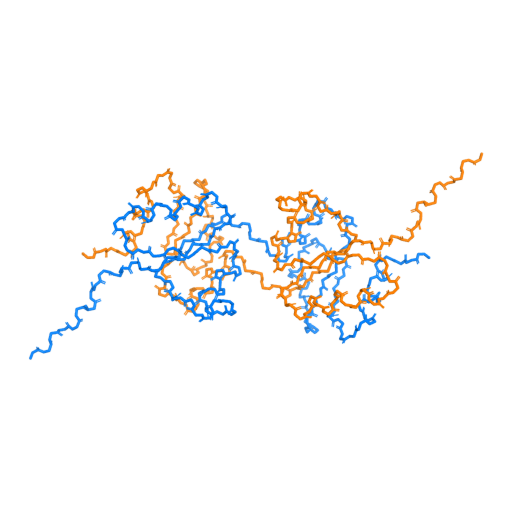.94 60 GLU B N 1
ATOM 1551 C CA . GLU B 1 60 ? 11.516 1.306 9.938 1 84.94 60 GLU B CA 1
ATOM 1552 C C . GLU B 1 60 ? 11.266 2.693 10.516 1 84.94 60 GLU B C 1
ATOM 1554 O O . GLU B 1 60 ? 12.164 3.539 10.531 1 84.94 60 GLU B O 1
ATOM 1559 N N . TYR B 1 61 ? 10.023 2.863 11.07 1 91.19 61 TYR B N 1
ATOM 1560 C CA . TYR B 1 61 ? 9.664 4.18 11.578 1 91.19 61 TYR B CA 1
ATOM 1561 C C . TYR B 1 61 ? 9.633 4.184 13.109 1 91.19 61 TYR B C 1
ATOM 1563 O O . TYR B 1 61 ? 9 5.047 13.719 1 91.19 61 TYR B O 1
ATOM 1571 N N . GLN B 1 62 ? 10.297 3.236 13.727 1 91.19 62 GLN B N 1
ATOM 1572 C CA . GLN B 1 62 ? 10.297 3.094 15.172 1 91.19 62 GLN B CA 1
ATOM 1573 C C . GLN B 1 62 ? 10.812 4.359 15.852 1 91.19 62 GLN B C 1
ATOM 1575 O O . GLN B 1 62 ? 10.328 4.734 16.922 1 91.19 62 GLN B O 1
ATOM 1580 N N . ASP B 1 63 ? 11.742 5.055 15.242 1 94.06 63 ASP B N 1
ATOM 1581 C CA . ASP B 1 63 ? 12.336 6.25 15.828 1 94.06 63 ASP B CA 1
ATOM 1582 C C . ASP B 1 63 ? 11.766 7.52 15.211 1 94.06 63 ASP B C 1
ATOM 1584 O O . ASP B 1 63 ? 12.289 8.617 15.422 1 94.06 63 ASP B O 1
ATOM 1588 N N . ALA B 1 64 ? 10.727 7.383 14.383 1 94 64 ALA B N 1
ATOM 1589 C CA . ALA B 1 64 ? 10.125 8.547 13.734 1 94 64 ALA B CA 1
ATOM 1590 C C . ALA B 1 64 ? 9.422 9.438 14.758 1 94 64 ALA B C 1
ATOM 1592 O O . ALA B 1 64 ? 8.922 8.953 15.773 1 94 64 ALA B O 1
ATOM 1593 N N . PRO B 1 65 ? 9.422 10.734 14.539 1 94.38 65 PRO B N 1
ATOM 1594 C CA . PRO B 1 65 ? 8.641 11.617 15.414 1 94.38 65 PRO B CA 1
ATOM 1595 C C . PRO B 1 65 ? 7.137 11.492 15.188 1 94.38 65 PRO B C 1
ATOM 1597 O O . PRO B 1 65 ? 6.703 11.062 14.117 1 94.38 65 PRO B O 1
ATOM 1600 N N . GLU B 1 66 ? 6.453 11.844 16.234 1 91.75 66 GLU B N 1
ATOM 1601 C CA . GLU B 1 66 ? 5.012 11.984 16.031 1 91.75 66 GLU B CA 1
ATOM 1602 C C . GLU B 1 66 ? 4.688 13.211 15.188 1 91.75 66 GLU B C 1
ATOM 1604 O O . GLU B 1 66 ? 5.125 14.32 15.5 1 91.75 66 GLU B O 1
ATOM 1609 N N . PRO B 1 67 ? 3.963 12.945 14.125 1 93.75 67 PRO B N 1
ATOM 1610 C CA . PRO B 1 67 ? 3.643 14.125 13.32 1 93.75 67 PRO B CA 1
ATOM 1611 C C . PRO B 1 67 ? 2.686 15.086 14.023 1 93.75 67 PRO B C 1
ATOM 1613 O O . PRO B 1 67 ? 1.812 14.648 14.773 1 93.75 67 PRO B O 1
ATOM 1616 N N . ASP B 1 68 ? 2.875 16.391 13.711 1 91.75 68 ASP B N 1
ATOM 1617 C CA . ASP B 1 68 ? 1.953 17.406 14.18 1 91.75 68 ASP B CA 1
ATOM 1618 C C . ASP B 1 68 ? 0.784 17.594 13.211 1 91.75 68 ASP B C 1
ATOM 1620 O O . ASP B 1 68 ? -0.265 18.109 13.586 1 91.75 68 ASP B O 1
ATOM 1624 N N . LEU B 1 69 ? 1.013 17.156 12.039 1 92.19 69 LEU B N 1
ATOM 1625 C CA . LEU B 1 69 ? 0.057 17.281 10.945 1 92.19 69 LEU B CA 1
ATOM 1626 C C . LEU B 1 69 ? 0.296 16.203 9.883 1 92.19 69 LEU B C 1
ATOM 1628 O O . LEU B 1 69 ? 1.443 15.867 9.586 1 92.19 69 LEU B O 1
ATOM 1632 N N . VAL B 1 70 ? -0.846 15.719 9.375 1 92.44 70 VAL B N 1
ATOM 1633 C CA . VAL B 1 70 ? -0.746 14.758 8.289 1 92.44 70 VAL B CA 1
ATOM 1634 C C . VAL B 1 70 ? -1.43 15.312 7.039 1 92.44 70 VAL B C 1
ATOM 1636 O O . VAL B 1 70 ? -2.59 15.727 7.094 1 92.44 70 VAL B O 1
ATOM 1639 N N . PHE B 1 71 ? -0.642 15.43 5.957 1 92.75 71 PHE B N 1
ATOM 1640 C CA . PHE B 1 71 ? -1.194 15.617 4.621 1 92.75 71 PHE B CA 1
ATOM 1641 C C . PHE B 1 71 ? -1.384 14.273 3.918 1 92.75 71 PHE B C 1
ATOM 1643 O O . PHE B 1 71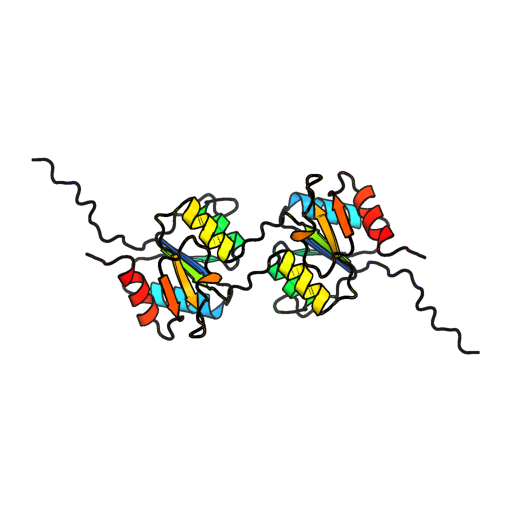 ? -0.43 13.508 3.764 1 92.75 71 PHE B O 1
ATOM 1650 N N . LEU B 1 72 ? -2.617 14 3.611 1 88.31 72 LEU B N 1
ATOM 1651 C CA . LEU B 1 72 ? -2.939 12.727 2.969 1 88.31 72 LEU B CA 1
ATOM 1652 C C . LEU B 1 72 ? -3.512 12.953 1.573 1 88.31 72 LEU B C 1
ATOM 1654 O O . LEU B 1 72 ? -4.57 13.57 1.425 1 88.31 72 LEU B O 1
ATOM 1658 N N . ASP B 1 73 ? -2.828 12.406 0.562 1 86.12 73 ASP B N 1
ATOM 1659 C CA . ASP B 1 73 ? -3.371 12.43 -0.792 1 86.12 73 ASP B CA 1
ATOM 1660 C C . ASP B 1 73 ? -4.488 11.398 -0.952 1 86.12 73 ASP B C 1
ATOM 1662 O O . ASP B 1 73 ? -4.25 10.195 -0.837 1 86.12 73 ASP B O 1
ATOM 1666 N N . TRP B 1 74 ? -5.625 11.875 -1.252 1 74.31 74 TRP B N 1
ATOM 1667 C CA . TRP B 1 74 ? -6.793 11.016 -1.382 1 74.31 74 TRP B CA 1
ATOM 1668 C C . TRP B 1 74 ? -6.66 10.094 -2.59 1 74.31 74 TRP B C 1
ATOM 1670 O O . TRP B 1 74 ? -7.195 8.984 -2.598 1 74.31 74 TRP B O 1
ATOM 1680 N N . ASN B 1 75 ? -6 10.633 -3.551 1 69.62 75 ASN B N 1
ATOM 1681 C CA . ASN B 1 75 ? -5.828 9.852 -4.773 1 69.62 75 ASN B CA 1
ATOM 1682 C C . ASN B 1 75 ? -4.637 8.906 -4.672 1 69.62 75 ASN B C 1
ATOM 1684 O O . ASN B 1 75 ? -4.148 8.398 -5.688 1 69.62 75 ASN B O 1
ATOM 1688 N N . LEU B 1 76 ? -4.211 8.805 -3.502 1 67.81 76 LEU B N 1
ATOM 1689 C CA . LEU B 1 76 ? -3.109 7.871 -3.293 1 67.81 76 LEU B CA 1
ATOM 1690 C C . LEU B 1 76 ? -3.467 6.48 -3.809 1 67.81 76 LEU B C 1
ATOM 1692 O O . LEU B 1 76 ? -4.586 6.008 -3.604 1 67.81 76 LEU B O 1
ATOM 1696 N N . ARG B 1 77 ? -2.811 6.102 -4.824 1 56.66 77 ARG B N 1
ATOM 1697 C CA . ARG B 1 77 ? -3.018 4.754 -5.352 1 56.66 77 ARG B CA 1
ATOM 1698 C C . ARG B 1 77 ? -3.16 3.742 -4.219 1 56.66 77 ARG B C 1
ATOM 1700 O O . ARG B 1 77 ? -2.281 3.635 -3.359 1 56.66 77 ARG B O 1
ATOM 1707 N N . GLN B 1 78 ? -4.461 3.596 -3.66 1 53.62 78 GLN B N 1
ATOM 1708 C CA . GLN B 1 78 ? -4.891 2.777 -2.531 1 53.62 78 GLN B CA 1
ATOM 1709 C C . GLN B 1 78 ? -4.934 1.299 -2.908 1 53.62 78 GLN B C 1
ATOM 1711 O O . GLN B 1 78 ? -5.891 0.84 -3.537 1 53.62 78 GLN B O 1
ATOM 1716 N N . THR B 1 79 ? -3.902 0.709 -3.215 1 54.91 79 THR B N 1
ATOM 1717 C CA . THR B 1 79 ? -4.16 -0.626 -3.742 1 54.91 79 THR B CA 1
ATOM 1718 C C . THR B 1 79 ? -4.281 -1.641 -2.609 1 54.91 79 THR B C 1
ATOM 1720 O O . THR B 1 79 ? -3.428 -1.69 -1.72 1 54.91 79 THR B O 1
ATOM 1723 N N . THR B 1 80 ? -5.621 -1.897 -2.164 1 61.56 80 THR B N 1
ATOM 1724 C CA . THR B 1 80 ? -5.887 -3.029 -1.282 1 61.56 80 THR B CA 1
ATOM 1725 C C . THR B 1 80 ? -5.734 -4.348 -2.035 1 61.56 80 THR B C 1
ATOM 1727 O O . THR B 1 80 ? -5.57 -4.355 -3.256 1 61.56 80 THR B O 1
ATOM 1730 N N . GLY B 1 81 ? -5.559 -5.41 -1.213 1 64.25 81 GLY B N 1
ATOM 1731 C CA . GLY B 1 81 ? -5.621 -6.719 -1.843 1 64.25 81 GLY B CA 1
ATOM 1732 C C . GLY B 1 81 ? -6.793 -6.867 -2.791 1 64.25 81 GLY B C 1
ATOM 1733 O O . GLY B 1 81 ? -6.66 -7.457 -3.865 1 64.25 81 GLY B O 1
ATOM 1734 N N . ARG B 1 82 ? -7.848 -6.262 -2.381 1 64.38 82 ARG B N 1
ATOM 1735 C CA . ARG B 1 82 ? -9.039 -6.293 -3.23 1 64.38 82 ARG B CA 1
ATOM 1736 C C . ARG B 1 82 ? -8.789 -5.562 -4.543 1 64.38 82 ARG B C 1
ATOM 1738 O O . ARG B 1 82 ? -9.25 -5.992 -5.602 1 64.38 82 ARG B O 1
ATOM 1745 N N . GLU B 1 83 ? -8.109 -4.527 -4.453 1 63.62 83 GLU B N 1
ATOM 1746 C CA . GLU B 1 83 ? -7.812 -3.768 -5.664 1 63.62 83 GLU B CA 1
ATOM 1747 C C . GLU B 1 83 ? -6.836 -4.523 -6.562 1 63.62 83 GLU B C 1
ATOM 1749 O O . GLU B 1 83 ? -6.922 -4.441 -7.789 1 63.62 83 GLU B O 1
ATOM 1754 N N . VAL B 1 84 ? -5.988 -5.199 -5.918 1 71.38 84 VAL B N 1
ATOM 1755 C CA . VAL B 1 84 ? -5.094 -6.047 -6.699 1 71.38 84 VAL B CA 1
ATOM 1756 C C . VAL B 1 84 ? -5.906 -7.086 -7.469 1 71.38 84 VAL B C 1
ATOM 1758 O O . VAL B 1 84 ? -5.711 -7.27 -8.672 1 71.38 84 VAL B O 1
ATOM 1761 N N . LEU B 1 85 ? -6.781 -7.715 -6.75 1 75.06 85 LEU B N 1
ATOM 1762 C CA . LEU B 1 85 ? -7.637 -8.719 -7.367 1 75.06 85 LEU B CA 1
ATOM 1763 C C . LEU B 1 85 ? -8.445 -8.117 -8.516 1 75.06 85 LEU B C 1
ATOM 1765 O O . LEU B 1 85 ? -8.516 -8.695 -9.602 1 75.06 85 LEU B O 1
ATOM 1769 N N . THR B 1 86 ? -8.961 -7.008 -8.258 1 69.69 86 THR B N 1
ATOM 1770 C CA . THR B 1 86 ? -9.797 -6.34 -9.25 1 69.69 86 THR B CA 1
ATOM 1771 C C . THR B 1 86 ? -8.977 -5.961 -10.477 1 69.69 86 THR B C 1
ATOM 1773 O O . THR B 1 86 ? -9.414 -6.18 -11.609 1 69.69 86 THR B O 1
ATOM 1776 N N . ALA B 1 87 ? -7.844 -5.402 -10.219 1 69.94 87 ALA B N 1
ATOM 1777 C CA . ALA B 1 87 ? -6.984 -4.98 -11.328 1 69.94 87 ALA B CA 1
ATOM 1778 C C . ALA B 1 87 ? -6.609 -6.168 -12.211 1 69.94 87 ALA B C 1
ATOM 1780 O O . ALA B 1 87 ? -6.641 -6.07 -13.438 1 69.94 87 ALA B O 1
ATOM 1781 N N . ILE B 1 88 ? -6.309 -7.207 -11.594 1 77.06 88 ILE B N 1
ATOM 1782 C CA . ILE B 1 88 ? -5.879 -8.391 -12.336 1 77.06 88 ILE B CA 1
ATOM 1783 C C . ILE B 1 88 ? -7.07 -8.992 -13.078 1 77.06 88 ILE B C 1
ATOM 1785 O O . ILE B 1 88 ? -6.973 -9.297 -14.273 1 77.06 88 ILE B O 1
ATOM 1789 N N . LYS B 1 89 ? -8.117 -9.109 -12.438 1 76.81 89 LYS B N 1
ATOM 1790 C CA . LYS B 1 89 ? -9.266 -9.781 -13.031 1 76.81 89 LYS B CA 1
ATOM 1791 C C . LYS B 1 89 ? -9.898 -8.93 -14.125 1 76.81 89 LYS B C 1
ATOM 1793 O O . LYS B 1 89 ? -10.438 -9.461 -15.102 1 76.81 89 LYS B O 1
ATOM 1798 N N . GLU B 1 90 ? -9.789 -7.684 -13.953 1 72.88 90 GLU B N 1
ATOM 1799 C CA . GLU B 1 90 ? -10.367 -6.793 -14.953 1 72.88 90 GLU B CA 1
ATOM 1800 C C . GLU B 1 90 ? -9.484 -6.711 -16.203 1 72.88 90 GLU B C 1
ATOM 1802 O O . GLU B 1 90 ? -9.984 -6.629 -17.312 1 72.88 90 GLU B O 1
ATOM 1807 N N . GLU B 1 91 ? -8.273 -6.789 -15.969 1 76.56 91 GLU B N 1
ATOM 1808 C CA . GLU B 1 91 ? -7.375 -6.512 -17.094 1 76.56 91 GLU B CA 1
ATOM 1809 C C . GLU B 1 91 ? -6.637 -7.773 -17.531 1 76.56 91 GLU B C 1
ATOM 1811 O O . GLU B 1 91 ? -6.16 -7.859 -18.656 1 76.56 91 GLU B O 1
ATOM 1816 N N . HIS B 1 92 ? -6.453 -8.695 -16.609 1 81.5 92 HIS B N 1
ATOM 1817 C CA . HIS B 1 92 ? -5.691 -9.914 -16.859 1 81.5 92 HIS B CA 1
ATOM 1818 C C . HIS B 1 92 ? -6.391 -11.141 -16.281 1 81.5 92 HIS B C 1
ATOM 1820 O O . HIS B 1 92 ? -5.766 -11.938 -15.578 1 81.5 92 HIS B O 1
ATOM 1826 N N . ALA B 1 93 ? -7.594 -11.289 -16.656 1 77.31 93 ALA B N 1
ATOM 1827 C CA . ALA B 1 93 ? -8.461 -12.312 -16.078 1 77.31 93 ALA B CA 1
ATOM 1828 C C . ALA B 1 93 ? -7.852 -13.703 -16.25 1 77.31 93 ALA B C 1
ATOM 1830 O O . ALA B 1 93 ? -8.18 -14.625 -15.5 1 77.31 93 ALA B O 1
ATOM 1831 N N . HIS B 1 94 ? -6.98 -13.836 -17.156 1 82.31 94 HIS B N 1
ATOM 1832 C CA . HIS B 1 94 ? -6.418 -15.148 -17.438 1 82.31 94 HIS B CA 1
ATOM 1833 C C . HIS B 1 94 ? -5.324 -15.516 -16.438 1 82.31 94 HIS B C 1
ATOM 1835 O O . HIS B 1 94 ? -4.926 -16.672 -16.344 1 82.31 94 HIS B O 1
ATOM 1841 N N . ILE B 1 95 ? -4.832 -14.562 -15.742 1 85.81 95 ILE B N 1
ATOM 1842 C CA . ILE B 1 95 ? -3.779 -14.844 -14.766 1 85.81 95 ILE B CA 1
ATOM 1843 C C . ILE B 1 95 ? -4.395 -15.398 -13.484 1 85.81 95 ILE B C 1
ATOM 1845 O O . ILE B 1 95 ? -5.18 -14.719 -12.82 1 85.81 95 ILE B O 1
ATOM 1849 N N . PRO B 1 96 ? -4.07 -16.609 -13.195 1 88.5 96 PRO B N 1
ATOM 1850 C CA . PRO B 1 96 ? -4.57 -17.141 -11.93 1 88.5 96 PRO B CA 1
ATOM 1851 C C . PRO B 1 96 ? -4.016 -16.406 -10.711 1 88.5 96 PRO B C 1
ATOM 1853 O O . PRO B 1 96 ? -2.846 -16.016 -10.703 1 88.5 96 PRO B O 1
ATOM 1856 N N . ILE B 1 97 ? -4.93 -16.25 -9.758 1 87.88 97 ILE B N 1
ATOM 1857 C CA . ILE B 1 97 ? -4.543 -15.641 -8.492 1 87.88 97 ILE B CA 1
ATOM 1858 C C . ILE B 1 97 ? -4.852 -16.594 -7.344 1 87.88 97 ILE B C 1
ATOM 1860 O O . ILE B 1 97 ? -5.969 -17.109 -7.238 1 87.88 97 ILE B O 1
ATOM 1864 N N . VAL B 1 98 ? -3.869 -16.859 -6.543 1 88.38 98 VAL B N 1
ATOM 1865 C CA . VAL B 1 98 ? -4.051 -17.625 -5.316 1 88.38 98 VAL B CA 1
ATOM 1866 C C . VAL B 1 98 ? -3.898 -16.703 -4.102 1 88.38 98 VAL B C 1
ATOM 1868 O O . VAL B 1 98 ? -2.852 -16.094 -3.914 1 88.38 98 VAL B O 1
ATOM 1871 N N . ILE B 1 99 ? -4.902 -16.656 -3.367 1 86.38 99 ILE B N 1
ATOM 1872 C CA . ILE B 1 99 ? -4.855 -15.906 -2.113 1 86.38 99 ILE B CA 1
ATOM 1873 C C . ILE B 1 99 ? -4.301 -16.797 -1.003 1 86.38 99 ILE B C 1
ATOM 1875 O O . ILE B 1 99 ? -4.781 -17.906 -0.797 1 86.38 99 ILE B O 1
ATOM 1879 N N . LEU B 1 100 ? -3.252 -16.266 -0.403 1 88.31 100 LEU B N 1
ATOM 1880 C CA . LEU B 1 100 ? -2.637 -17 0.695 1 88.31 100 LEU B CA 1
ATOM 1881 C C . LEU B 1 100 ? -2.986 -16.359 2.037 1 88.31 100 LEU B C 1
ATOM 1883 O O . LEU B 1 100 ? -2.865 -15.148 2.205 1 88.31 100 LEU B O 1
ATOM 1887 N N . THR B 1 101 ? -3.443 -17.203 3.043 1 80.12 101 THR B N 1
ATOM 1888 C CA . THR B 1 101 ? -3.822 -16.719 4.367 1 80.12 101 THR B CA 1
ATOM 1889 C C . THR B 1 101 ? -2.98 -17.391 5.445 1 80.12 101 THR B C 1
ATOM 1891 O O . THR B 1 101 ? -2.469 -18.484 5.246 1 80.12 101 THR B O 1
ATOM 1894 N N . GLY B 1 102 ? -2.512 -16.578 6.445 1 75.06 102 GLY B N 1
ATOM 1895 C CA . GLY B 1 102 ? -1.824 -17.188 7.574 1 75.06 102 GLY B CA 1
ATOM 1896 C C . GLY B 1 102 ? -2.672 -18.219 8.305 1 75.06 102 GLY B C 1
ATOM 1897 O O . GLY B 1 102 ? -2.238 -19.344 8.523 1 75.06 102 GLY B O 1
ATOM 1898 N N . SER B 1 103 ? -3.572 -17.719 9.148 1 66.44 103 SER B N 1
ATOM 1899 C CA . SER B 1 103 ? -4.438 -18.609 9.906 1 66.44 103 SER B CA 1
ATOM 1900 C C . SER B 1 103 ? -5.68 -18.984 9.094 1 66.44 103 SER B C 1
ATOM 1902 O O . SER B 1 103 ? -6 -18.344 8.102 1 66.44 103 SER B O 1
ATOM 1904 N N . LYS B 1 104 ? -6.055 -20.328 9.266 1 56.72 104 LYS B N 1
ATOM 1905 C CA . LYS B 1 104 ? -7.289 -20.75 8.602 1 56.72 104 LYS B CA 1
ATOM 1906 C C . LYS B 1 104 ? -8.305 -19.609 8.562 1 56.72 104 LYS B C 1
ATOM 1908 O O . LYS B 1 104 ? -9.211 -19.547 9.391 1 56.72 104 LYS B O 1
ATOM 1913 N N . VAL B 1 105 ? -7.887 -18.547 8.547 1 53.44 105 VAL B N 1
ATOM 1914 C CA . VAL B 1 105 ? -8.828 -17.422 8.586 1 53.44 105 VAL B CA 1
ATOM 1915 C C . VAL B 1 105 ? -9.727 -17.469 7.348 1 53.44 105 VAL B C 1
ATOM 1917 O O . VAL B 1 105 ? -9.242 -17.625 6.227 1 53.44 105 VAL B O 1
ATOM 1920 N N . LYS B 1 106 ? -10.93 -17.688 7.73 1 52.53 106 LYS B N 1
ATOM 1921 C CA . LYS B 1 106 ? -12.039 -17.688 6.789 1 52.53 106 LYS B CA 1
ATOM 1922 C C . LYS B 1 106 ? -12.094 -16.391 5.996 1 52.53 106 LYS B C 1
ATOM 1924 O O . LYS B 1 106 ? -12.336 -15.32 6.562 1 52.53 106 LYS B O 1
ATOM 1929 N N . VAL B 1 107 ? -11.141 -16.219 5.141 1 53.62 107 VAL B N 1
ATOM 1930 C CA . VAL B 1 107 ? -11.445 -15.086 4.27 1 53.62 107 VAL B CA 1
ATOM 1931 C C . VAL B 1 107 ? -12.938 -15.047 3.967 1 53.62 107 VAL B C 1
ATOM 1933 O O . VAL B 1 107 ? -13.5 -16.031 3.48 1 53.62 107 VAL B O 1
ATOM 1936 N N . GLU B 1 108 ? -13.586 -14.203 4.645 1 51.41 108 GLU B N 1
ATOM 1937 C CA . GLU B 1 108 ? -15.016 -14.117 4.336 1 51.41 108 GLU B CA 1
ATOM 1938 C C . GLU B 1 108 ? -15.242 -13.906 2.844 1 51.41 108 GLU B C 1
ATOM 1940 O O . GLU B 1 108 ? -14.703 -12.977 2.252 1 51.41 108 GLU B O 1
ATOM 1945 N N . PRO B 1 109 ? -15.734 -14.906 2.314 1 52.69 109 PRO B N 1
ATOM 1946 C CA . PRO B 1 109 ? -16.047 -14.805 0.887 1 52.69 109 PRO B CA 1
ATOM 1947 C C . PRO B 1 109 ? -16.516 -13.406 0.483 1 52.69 109 PRO B C 1
ATOM 1949 O O . PRO B 1 109 ? -16.25 -12.961 -0.638 1 52.69 109 PRO B O 1
ATOM 1952 N N . ASP B 1 110 ? -17.219 -12.812 1.447 1 49.56 110 ASP B N 1
ATOM 1953 C CA . ASP B 1 110 ? -17.812 -11.531 1.109 1 49.56 110 ASP B CA 1
ATOM 1954 C C . ASP B 1 110 ? -16.75 -10.445 0.937 1 49.56 110 ASP B C 1
ATOM 1956 O O . ASP B 1 110 ? -17.016 -9.398 0.352 1 49.56 110 ASP B O 1
ATOM 1960 N N . GLN B 1 111 ? -15.703 -10.711 1.451 1 51.34 111 GLN B N 1
ATOM 1961 C CA . GLN B 1 111 ? -14.633 -9.719 1.366 1 51.34 111 GLN B CA 1
ATOM 1962 C C . GLN B 1 111 ? -13.797 -9.914 0.104 1 51.34 111 GLN B C 1
ATOM 1964 O O . GLN B 1 111 ? -13 -9.047 -0.262 1 51.34 111 GLN B O 1
ATOM 1969 N N . LEU B 1 112 ? -13.992 -11.062 -0.435 1 53.59 112 LEU B N 1
ATOM 1970 C CA . LEU B 1 112 ? -13.32 -11.375 -1.693 1 53.59 112 LEU B CA 1
ATOM 1971 C C . LEU B 1 112 ? -14.094 -10.797 -2.875 1 53.59 112 LEU B C 1
ATOM 1973 O O . LEU B 1 112 ? -15.328 -10.797 -2.881 1 53.59 112 LEU B O 1
ATOM 1977 N N . PRO B 1 113 ? -13.445 -9.797 -3.473 1 51.03 113 PRO B N 1
ATOM 1978 C CA . PRO B 1 113 ? -14.242 -9.359 -4.621 1 51.03 113 PRO B CA 1
ATOM 1979 C C . PRO B 1 113 ? -14.844 -10.523 -5.398 1 51.03 113 PRO B C 1
ATOM 1981 O O . PRO B 1 113 ? -14.32 -11.641 -5.344 1 51.03 113 PRO B O 1
ATOM 1984 N N . SER B 1 114 ? -16.016 -10.18 -5.816 1 47.88 114 SER B N 1
ATOM 1985 C CA . SER B 1 114 ? -16.719 -11.094 -6.707 1 47.88 114 SER B CA 1
ATOM 1986 C C . SER B 1 114 ? -15.789 -11.672 -7.762 1 47.88 114 SER B C 1
ATOM 1988 O O . SER B 1 114 ? -16.109 -12.664 -8.414 1 47.88 114 SER B O 1
ATOM 1990 N N . THR B 1 115 ? -14.953 -10.852 -8.203 1 51.53 115 THR B N 1
ATOM 1991 C CA . THR B 1 115 ? -14.07 -11.32 -9.273 1 51.53 115 THR B CA 1
ATOM 1992 C C . THR B 1 115 ? -13.031 -12.281 -8.727 1 51.53 115 THR B C 1
ATOM 1994 O O . THR B 1 115 ? -12.391 -12.008 -7.703 1 51.53 115 THR B O 1
ATOM 1997 N N . LYS B 1 116 ? -13.234 -13.562 -8.641 1 55.53 116 LYS B N 1
ATOM 1998 C CA . LYS B 1 116 ? -12.859 -14.75 -7.883 1 55.53 116 LYS B CA 1
ATOM 1999 C C . LYS B 1 116 ? -11.367 -15.047 -8.016 1 55.53 116 LYS B C 1
ATOM 2001 O O . LYS B 1 116 ? -10.82 -15 -9.117 1 55.53 116 LYS B O 1
ATOM 2006 N N . ALA B 1 117 ? -10.688 -14.703 -6.867 1 59.56 117 ALA B N 1
ATOM 2007 C CA . ALA B 1 117 ? -9.438 -15.461 -6.781 1 59.56 117 ALA B CA 1
ATOM 2008 C C . ALA B 1 117 ? -9.617 -16.875 -7.324 1 59.56 117 ALA B C 1
ATOM 2010 O O . ALA B 1 117 ? -10.727 -17.406 -7.312 1 59.56 117 ALA B O 1
ATOM 2011 N N . ASP B 1 118 ? -8.609 -17.25 -7.98 1 69.69 118 ASP B N 1
ATOM 2012 C CA . ASP B 1 118 ? -8.703 -18.625 -8.477 1 69.69 118 ASP B CA 1
ATOM 2013 C C . ASP B 1 118 ? -8.688 -19.625 -7.324 1 69.69 118 ASP B C 1
ATOM 2015 O O . ASP B 1 118 ? -9.344 -20.672 -7.395 1 69.69 118 ASP B O 1
ATOM 2019 N N . SER B 1 119 ? -8.094 -19.234 -6.262 1 79.81 119 SER B N 1
ATOM 2020 C CA . SER B 1 119 ? -8.023 -20.125 -5.105 1 79.81 119 SER B CA 1
ATOM 2021 C C . SER B 1 119 ? -7.629 -19.359 -3.846 1 79.81 119 SER B C 1
ATOM 2023 O O . SER B 1 119 ? -6.98 -18.312 -3.926 1 79.81 119 SER B O 1
ATOM 2025 N N . VAL B 1 120 ? -8.203 -19.844 -2.73 1 83 120 VAL B N 1
ATOM 2026 C CA . VAL B 1 120 ? -7.793 -19.391 -1.407 1 83 120 VAL B CA 1
ATOM 2027 C C . VAL B 1 120 ? -7.148 -20.547 -0.643 1 83 120 VAL B C 1
ATOM 2029 O O . VAL B 1 120 ? -7.75 -21.609 -0.486 1 83 120 VAL B O 1
ATOM 2032 N N . LYS B 1 121 ? -5.938 -20.266 -0.267 1 86.12 121 LYS B N 1
ATOM 2033 C CA . LYS B 1 121 ? -5.191 -21.312 0.414 1 86.12 121 LYS B CA 1
ATOM 2034 C C . LYS B 1 121 ? -4.531 -20.797 1.686 1 86.12 121 LYS B C 1
ATOM 2036 O O . LYS B 1 121 ? -4.113 -19.641 1.741 1 86.12 121 LYS B O 1
ATOM 2041 N N . GLU B 1 122 ? -4.492 -21.688 2.676 1 87.5 122 GLU B N 1
ATOM 2042 C CA . GLU B 1 122 ? -3.656 -21.391 3.834 1 87.5 122 GLU B CA 1
ATOM 2043 C C . GLU B 1 122 ? -2.174 -21.453 3.475 1 87.5 122 GLU B C 1
ATOM 2045 O O . GLU B 1 122 ? -1.742 -22.344 2.744 1 87.5 122 GLU B O 1
ATOM 2050 N N . LYS B 1 123 ? -1.501 -20.453 4.043 1 90.75 123 LYS B N 1
ATOM 2051 C CA . LYS B 1 123 ? -0.061 -20.453 3.801 1 90.75 123 LYS B CA 1
ATOM 2052 C C . LYS B 1 123 ? 0.558 -21.797 4.184 1 90.75 123 LYS B C 1
ATOM 2054 O O . LYS B 1 123 ? 0.426 -22.25 5.324 1 90.75 123 LYS B O 1
ATOM 2059 N N . PRO B 1 124 ? 1.22 -22.422 3.254 1 90.75 124 PRO B N 1
ATOM 2060 C CA . PRO B 1 124 ? 1.886 -23.688 3.576 1 90.75 124 PRO B CA 1
ATOM 2061 C C . PRO B 1 124 ? 2.992 -23.531 4.617 1 90.75 124 PRO B C 1
ATOM 2063 O O . PRO B 1 124 ? 3.705 -22.516 4.609 1 90.75 124 PRO B O 1
ATOM 2066 N N . THR B 1 125 ? 3.105 -24.531 5.465 1 87 125 THR B N 1
ATOM 2067 C CA . THR B 1 1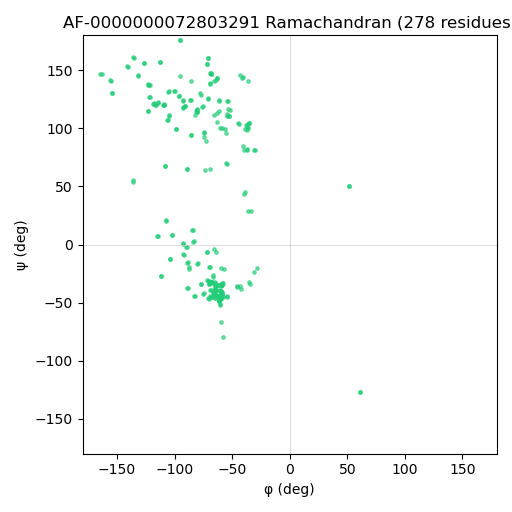25 ? 4.125 -24.5 6.504 1 87 125 THR B CA 1
ATOM 2068 C C . THR B 1 125 ? 5.402 -25.188 6.035 1 87 125 THR B C 1
ATOM 2070 O O . THR B 1 125 ? 6.434 -25.125 6.715 1 87 125 THR B O 1
ATOM 2073 N N . ASP B 1 126 ? 5.293 -25.797 4.898 1 90.44 126 ASP B N 1
ATOM 2074 C CA . ASP B 1 126 ? 6.469 -26.453 4.34 1 90.44 126 ASP B CA 1
ATOM 2075 C C . ASP B 1 126 ? 6.605 -26.156 2.846 1 90.44 126 ASP B C 1
ATOM 2077 O O . ASP B 1 126 ? 5.633 -25.781 2.191 1 90.44 126 ASP B O 1
ATOM 2081 N N . PRO B 1 127 ? 7.82 -26.375 2.348 1 92.06 127 PRO B N 1
ATOM 2082 C CA . PRO B 1 127 ? 8.094 -26.047 0.945 1 92.06 127 PRO B CA 1
ATOM 2083 C C . PRO B 1 127 ? 7.219 -26.844 -0.025 1 92.06 127 PRO B C 1
ATOM 2085 O O . PRO B 1 127 ? 6.789 -26.297 -1.052 1 92.06 127 PRO B O 1
ATOM 2088 N N . ASP B 1 128 ? 6.902 -28.031 0.253 1 92.38 128 ASP B N 1
ATOM 2089 C CA . ASP B 1 128 ? 6.148 -28.875 -0.654 1 92.38 128 ASP B CA 1
ATOM 2090 C C . ASP B 1 128 ? 4.738 -28.344 -0.873 1 92.38 128 ASP B C 1
ATOM 2092 O O . ASP B 1 128 ? 4.172 -28.484 -1.96 1 92.38 128 ASP B O 1
ATOM 2096 N N . GLY B 1 129 ? 4.23 -27.734 0.166 1 92.38 129 GLY B N 1
ATOM 2097 C CA . GLY B 1 129 ? 2.9 -27.156 0.055 1 92.38 129 GLY B CA 1
ATOM 2098 C C . GLY B 1 129 ? 2.805 -26.078 -1.018 1 92.38 129 GLY B C 1
ATOM 2099 O O . GLY B 1 129 ? 1.827 -26.031 -1.768 1 92.38 129 GLY B O 1
ATOM 2100 N N . TYR B 1 130 ? 3.832 -25.281 -1.1 1 92.81 130 TYR B N 1
ATOM 2101 C CA . TYR B 1 130 ? 3.844 -24.234 -2.113 1 92.81 130 TYR B CA 1
ATOM 2102 C C . TYR B 1 130 ? 3.957 -24.828 -3.512 1 92.81 130 TYR B C 1
ATOM 2104 O O . TYR B 1 130 ? 3.289 -24.375 -4.441 1 92.81 130 TYR B O 1
ATOM 2112 N N . ILE B 1 131 ? 4.773 -25.859 -3.604 1 91.5 131 ILE B N 1
ATOM 2113 C CA . ILE B 1 131 ? 4.98 -26.516 -4.891 1 91.5 131 ILE B CA 1
ATOM 2114 C C . ILE B 1 131 ? 3.68 -27.172 -5.352 1 91.5 131 ILE B C 1
ATOM 2116 O O . ILE B 1 131 ? 3.326 -27.094 -6.531 1 91.5 131 ILE B O 1
ATOM 2120 N N . GLU B 1 132 ? 3.004 -27.703 -4.422 1 90.06 132 GLU B N 1
ATOM 2121 C CA . GLU B 1 132 ? 1.734 -28.359 -4.73 1 90.06 132 GLU B CA 1
ATOM 2122 C C . GLU B 1 132 ? 0.705 -27.344 -5.234 1 90.06 132 GLU B C 1
ATOM 2124 O O . GLU B 1 132 ? -0.061 -27.641 -6.156 1 90.06 132 GLU B O 1
ATOM 2129 N N . ILE B 1 133 ? 0.687 -26.234 -4.633 1 88.5 133 ILE B N 1
ATOM 2130 C CA . ILE B 1 133 ? -0.241 -25.203 -5.062 1 88.5 133 ILE B CA 1
ATOM 2131 C C . ILE B 1 133 ? 0.082 -24.781 -6.496 1 88.5 133 ILE B C 1
ATOM 2133 O O . ILE B 1 133 ? -0.815 -24.688 -7.336 1 88.5 133 ILE B O 1
ATOM 2137 N N . ILE B 1 134 ? 1.308 -24.594 -6.809 1 89.69 134 ILE B N 1
ATOM 2138 C CA . ILE B 1 134 ? 1.736 -24.141 -8.125 1 89.69 134 ILE B CA 1
ATOM 2139 C C . ILE B 1 134 ? 1.4 -25.203 -9.18 1 89.69 134 ILE B C 1
ATOM 2141 O O . ILE B 1 134 ? 0.879 -24.875 -10.25 1 89.69 134 ILE B O 1
ATOM 2145 N N . ARG B 1 135 ? 1.613 -26.406 -8.844 1 86.75 135 ARG B N 1
ATOM 2146 C CA . ARG B 1 135 ? 1.365 -27.5 -9.773 1 86.75 135 ARG B CA 1
ATOM 2147 C C . ARG B 1 135 ? -0.128 -27.672 -10.023 1 86.75 135 ARG B C 1
ATOM 2149 O O . ARG B 1 135 ? -0.535 -28.062 -11.117 1 86.75 135 ARG B O 1
ATOM 2156 N N . SER B 1 136 ? -0.885 -27.375 -8.992 1 84.06 136 SER B N 1
ATOM 2157 C CA . SER B 1 136 ? -2.33 -27.531 -9.125 1 84.06 136 SER B CA 1
ATOM 2158 C C . SER B 1 136 ? -2.91 -26.5 -10.086 1 84.06 136 SER B C 1
ATOM 2160 O O . SER B 1 136 ? -3.955 -26.734 -10.703 1 84.06 136 SER B O 1
ATOM 2162 N N . ILE B 1 137 ? -2.375 -25.391 -10.148 1 78.19 137 ILE B N 1
ATOM 2163 C CA . ILE B 1 137 ? -2.857 -24.312 -11 1 78.19 137 ILE B CA 1
ATOM 2164 C C . ILE B 1 137 ? -2.336 -24.5 -12.422 1 78.19 137 ILE B C 1
ATOM 2166 O O . ILE B 1 137 ? -3.037 -24.203 -13.398 1 78.19 137 ILE B O 1
ATOM 2170 N N . ALA B 1 138 ? -1.079 -24.828 -12.523 1 69.81 138 ALA B N 1
ATOM 2171 C CA . ALA B 1 138 ? -0.508 -25.172 -13.82 1 69.81 138 ALA B CA 1
ATOM 2172 C C . ALA B 1 138 ? -0.225 -26.656 -13.922 1 69.81 138 ALA B C 1
ATOM 2174 O O . ALA B 1 138 ? 0.924 -27.094 -13.797 1 69.81 138 ALA B O 1
ATOM 2175 N N . PRO B 1 139 ? -1.404 -27.422 -13.93 1 54.03 139 PRO B N 1
ATOM 2176 C CA . PRO B 1 139 ? -1.143 -28.859 -13.977 1 54.03 139 PRO B CA 1
ATOM 2177 C C . PRO B 1 139 ? -0.271 -29.266 -15.164 1 54.03 139 PRO B C 1
ATOM 2179 O O . PRO B 1 139 ? -0.402 -28.688 -16.25 1 54.03 139 PRO B O 1
ATOM 2182 N N . ASN B 1 140 ? 0.99 -29.375 -14.867 1 45.94 140 ASN B N 1
ATOM 2183 C CA . ASN B 1 140 ? 1.721 -30.031 -15.945 1 45.94 140 ASN B CA 1
ATOM 2184 C C . ASN B 1 140 ? 0.881 -31.109 -16.609 1 45.94 140 ASN B C 1
ATOM 2186 O O . ASN B 1 140 ? 0.217 -31.906 -15.93 1 45.94 140 ASN B O 1
ATOM 2190 N N . GLN B 1 141 ? 0.361 -30.938 -17.719 1 37.75 141 GLN B N 1
ATOM 2191 C CA . GLN B 1 141 ? -0.121 -32.156 -18.375 1 37.75 141 GLN B CA 1
ATOM 2192 C C . GLN B 1 141 ? 0.854 -33.312 -18.172 1 37.75 141 GLN B C 1
ATOM 2194 O O . GLN B 1 141 ? 2.072 -33.125 -18.203 1 37.75 141 GLN B O 1
#

Secondary structure (DSSP, 8-state):
--------S-----EEEEE---HHHHHHHHHHHHTSS---EEEEESSHHHHHHHHTT-GGGTTPPPPSEEEEETTS----HHHHHHHHHHH-TTS-EEEEESSS----GGGS-SS--SEEEEPPSSHHHHHHHHHHHS---/--------------EEEEE---HHHHHHHHHHHHTSS---EEEEESSHHHHHHHHTT-GGGTTPPPPSEEEEETTS----HHHHHHHHHHH-TTS-EEEEESSS----GGGS-SS--SEEEEPPSSHHHHHHHHHHHS---

Nearest PDB structures (foldseek):
  1jlk-assembly1_B  TM=5.074E-01  e=6.536E-08  Synechocystis sp. PCC 6803
  1k68-assembly1_B  TM=4.963E-01  e=3.883E-08  Tolypothrix sp. PCC 7601
  1k66-assembly1_B  TM=4.959E-01  e=6.536E-08  Tolypothrix sp. PCC 7601
  5te9-assembly1_A-2  TM=4.877E-01  e=1.806E-06  Paraburkholderia phymatum STM815
  6xvu-assembly2_C  TM=4.598E-01  e=4.793E-06  Deinococcus radiodurans R1 = ATCC 13939 = DSM 20539

Sequence (282 aa):
METPNSLDSPREVNDLLLVEDNPADIRFVEETIDNSSLDATVHSVSTSAAGVDFVRQRGEYQDAPEPDLVFLDWNLRQTTGREVLTAIKEEHAHIPIVILTGSKVKVEPDQLPSTKADSVKEKPTDPDGYIEIIRSIAPNQMETPNSLDSPREVNDLLLVEDNPADIRFVEETIDNSSLDATVHSVSTSAAGVDFVRQRGEYQDAPEPDLVFLDWNLRQTTGREVLTAIKEEHAHIPIVILTGSKVKVEPDQLPSTKADSVKEKPTDPDGYIEIIRSIAPNQ